Protein AF-A0A3B1E1P2-F1 (afdb_monomer_lite)

Organism: NCBI:txid652676

pLDDT: mean 78.54, std 18.33, range [40.09, 97.94]

Secondary structure (DSSP, 8-state):
-HHHHHHHHHHHTT-----SHHHHHHHHHHTHHHHHHHHHTT--HHHHHHHHHHHH-----HHHHHHHHHHH-HHHHHHHHHHHHHHHTHHHHHHHHHH---HHHHHHHHHHTTTTBPSSSS--B--HHHHHHHHHHSHHHHHHHHHHHHHHHHHHHHHHHHHHHHHHHHHTTSSSSSSTTSS--

Sequence (185 aa):
MKKLSGIANQIRNHTYSYTGKGAFEAIANSFHTEIIDWLENLIPLQKQISFLEEKTGTLFQKRNYTRILTKLFPAEYKEFVSINILVRDANVIAKYYKNEFNTTILHAKLIEDNYLKYPGKYQKYVEFEYFQKFTMMYRDEMLMGLEVQDDTQKRHKKTISSNNVENKKAESSNDADWLDLLAGK

Foldseek 3Di:
DVVVVVVVVCVVVVVPQVPDLVVVLVLCVVCVVVVLVCLVVLPDLVVVQVVSCVVPVYHDDSVSNLVSCCVPVVPSSLLSQQVVLCVVCLLVLLVLCVVDVPLVVSQVVCLVVVSQAGPDDDSDGRDSVSSVVCCVPCVVVSNVVNVVVVVVVVVVVVVVVVVVVVVVVVVVVPVPPPPVVPPDD

Radius of gyration: 29.02 Å; chains: 1; bounding box: 98×27×66 Å

Structure (mmCIF, N/CA/C/O backbone):
data_AF-A0A3B1E1P2-F1
#
_entry.id   AF-A0A3B1E1P2-F1
#
loop_
_atom_site.group_PDB
_atom_site.id
_atom_site.type_symbol
_atom_site.label_atom_id
_atom_site.label_alt_id
_atom_site.label_comp_id
_atom_site.label_asym_id
_atom_site.label_entity_id
_atom_site.label_seq_id
_atom_site.pdbx_PDB_ins_code
_atom_site.Cartn_x
_atom_site.Cartn_y
_atom_site.Cartn_z
_atom_site.occupancy
_atom_site.B_iso_or_equiv
_atom_site.auth_seq_id
_atom_site.auth_comp_id
_atom_site.auth_asym_id
_atom_site.auth_atom_id
_atom_site.pdbx_PDB_model_num
ATOM 1 N N . MET A 1 1 ? -7.242 -11.903 44.109 1.00 48.06 1 MET A N 1
ATOM 2 C CA . MET A 1 1 ? -8.230 -11.360 43.144 1.00 48.06 1 MET A CA 1
ATOM 3 C C . MET A 1 1 ? -7.699 -10.104 42.428 1.00 48.06 1 MET A C 1
ATOM 5 O O . MET A 1 1 ? -8.256 -9.027 42.575 1.00 48.06 1 MET A O 1
ATOM 9 N N . LYS A 1 2 ? -6.631 -10.219 41.621 1.00 51.06 2 LYS A N 1
ATOM 10 C CA . LYS A 1 2 ? -5.997 -9.062 40.943 1.00 51.06 2 LYS A CA 1
ATOM 11 C C . LYS A 1 2 ? -6.833 -8.448 39.800 1.00 51.06 2 LYS A C 1
ATOM 13 O O . LYS A 1 2 ? -6.599 -7.310 39.416 1.00 51.06 2 LYS A O 1
ATOM 18 N N . LYS A 1 3 ? -7.806 -9.188 39.250 1.00 49.50 3 LYS A N 1
ATOM 19 C CA . LYS A 1 3 ? -8.666 -8.708 38.149 1.00 49.50 3 LYS A CA 1
ATOM 20 C C . LYS A 1 3 ? -9.705 -7.673 38.605 1.00 49.50 3 LYS A C 1
ATOM 22 O O . LYS A 1 3 ? -9.930 -6.700 37.899 1.00 49.50 3 LYS A O 1
ATOM 27 N N . LEU A 1 4 ? -10.286 -7.841 39.797 1.00 54.56 4 LEU A N 1
ATOM 28 C CA . LEU A 1 4 ? -11.316 -6.932 40.324 1.00 54.56 4 LEU A CA 1
ATOM 29 C C . LEU A 1 4 ? -10.739 -5.575 40.758 1.00 54.56 4 LEU A C 1
ATOM 31 O O . LEU A 1 4 ? -11.385 -4.548 40.573 1.00 54.56 4 LEU A O 1
ATOM 35 N N . SER A 1 5 ? -9.498 -5.549 41.258 1.00 59.34 5 SER A N 1
ATOM 36 C CA . SER A 1 5 ? -8.809 -4.299 41.607 1.00 59.34 5 SER A CA 1
ATOM 37 C C . SER A 1 5 ? -8.505 -3.424 40.386 1.00 59.34 5 SER A C 1
ATOM 39 O O . SER A 1 5 ? -8.529 -2.202 40.497 1.00 59.34 5 SER A O 1
ATOM 41 N N . GLY A 1 6 ? -8.261 -4.031 39.217 1.00 59.47 6 GLY A N 1
ATOM 42 C CA . GLY A 1 6 ? -8.065 -3.297 37.962 1.00 59.47 6 GLY A CA 1
ATOM 43 C C . GLY A 1 6 ? -9.334 -2.572 37.509 1.00 59.47 6 GLY A C 1
ATOM 44 O O . GLY A 1 6 ? -9.282 -1.385 37.203 1.00 59.47 6 GLY A O 1
ATOM 45 N N . ILE A 1 7 ? -10.480 -3.259 37.567 1.00 62.88 7 ILE A N 1
ATOM 46 C CA . ILE A 1 7 ? -11.794 -2.700 37.205 1.00 62.88 7 ILE A CA 1
ATOM 47 C C . ILE A 1 7 ? -12.182 -1.560 38.159 1.00 62.88 7 ILE A C 1
ATOM 49 O O . ILE A 1 7 ? -12.597 -0.491 37.720 1.00 62.88 7 ILE A O 1
ATOM 53 N N . ALA A 1 8 ? -11.985 -1.748 39.468 1.00 60.41 8 ALA A N 1
ATOM 54 C CA . ALA A 1 8 ? -12.280 -0.720 40.465 1.00 60.41 8 ALA A CA 1
ATOM 55 C C . ALA A 1 8 ? -11.449 0.564 40.268 1.00 60.41 8 ALA A C 1
ATOM 57 O O . ALA A 1 8 ? -11.965 1.662 40.480 1.00 60.41 8 ALA A O 1
ATOM 58 N N . ASN A 1 9 ? -10.188 0.439 39.837 1.00 59.59 9 ASN A N 1
ATOM 59 C CA . ASN A 1 9 ? -9.339 1.587 39.508 1.00 59.59 9 ASN A CA 1
ATOM 60 C C . ASN A 1 9 ? -9.803 2.326 38.245 1.00 59.59 9 ASN A C 1
ATOM 62 O O . ASN A 1 9 ? -9.770 3.553 38.229 1.00 59.59 9 ASN A O 1
ATOM 66 N N . GLN A 1 10 ? -10.258 1.611 37.212 1.00 60.03 10 GLN A N 1
ATOM 67 C CA . GLN A 1 10 ? -10.779 2.226 35.982 1.00 60.03 10 GLN A CA 1
ATOM 68 C C . GLN A 1 10 ? -12.057 3.035 36.239 1.00 60.03 10 GLN A C 1
ATOM 70 O O . GLN A 1 10 ? -12.197 4.142 35.728 1.00 60.03 10 GLN A O 1
ATOM 75 N N . ILE A 1 11 ? -12.952 2.520 37.091 1.00 61.75 11 ILE A N 1
ATOM 76 C CA . ILE A 1 11 ? -14.171 3.229 37.508 1.00 61.75 11 ILE A CA 1
ATOM 77 C C . ILE A 1 11 ? -13.812 4.487 38.310 1.00 61.75 11 ILE A C 1
ATOM 79 O O . ILE A 1 11 ? -14.288 5.574 37.980 1.00 61.75 11 ILE A O 1
ATOM 83 N N . ARG A 1 12 ? -12.942 4.360 39.327 1.00 58.25 12 ARG A N 1
ATOM 84 C CA . ARG A 1 12 ? -12.540 5.478 40.204 1.00 58.25 12 ARG A CA 1
ATOM 85 C C . ARG A 1 12 ? -11.819 6.605 39.478 1.00 58.25 12 ARG A C 1
ATOM 87 O O . ARG A 1 12 ? -12.037 7.760 39.812 1.00 58.25 12 ARG A O 1
ATOM 94 N N . ASN A 1 13 ? -10.975 6.268 38.511 1.00 63.12 13 ASN A N 1
ATOM 95 C CA . ASN A 1 13 ? -10.152 7.251 37.810 1.00 63.12 13 ASN A CA 1
ATOM 96 C C . ASN A 1 13 ? -10.768 7.699 36.477 1.00 63.12 13 ASN A C 1
ATOM 98 O O . ASN A 1 13 ? -10.120 8.435 35.740 1.00 63.12 13 ASN A O 1
ATOM 102 N N . HIS A 1 14 ? -11.967 7.208 36.131 1.00 47.53 14 HIS A N 1
ATOM 103 C CA . HIS A 1 14 ? -12.609 7.398 34.821 1.00 47.53 14 HIS A CA 1
ATOM 104 C C . HIS A 1 14 ? -11.691 7.080 33.627 1.00 47.53 14 HIS A C 1
ATOM 106 O O . HIS A 1 14 ? -11.898 7.543 32.506 1.00 47.53 14 HIS A O 1
ATOM 112 N N . THR A 1 15 ? -10.681 6.237 33.846 1.00 42.53 15 THR A N 1
ATOM 113 C CA . THR A 1 15 ? -9.790 5.737 32.807 1.00 42.53 15 THR A CA 1
ATOM 114 C C . THR A 1 15 ? -10.458 4.540 32.149 1.00 42.53 15 THR A C 1
ATOM 116 O O . THR A 1 15 ? -10.123 3.379 32.403 1.00 42.53 15 THR A O 1
ATOM 119 N N . TYR A 1 16 ? -11.444 4.815 31.295 1.00 48.56 16 TYR A N 1
ATOM 120 C CA . TYR A 1 16 ? -11.997 3.803 30.404 1.00 48.56 16 TYR A CA 1
ATOM 121 C C . TYR A 1 16 ? -10.930 3.408 29.381 1.00 48.56 16 TYR A C 1
ATOM 123 O O . TYR A 1 16 ? -10.838 3.953 28.288 1.00 48.56 16 TYR A O 1
ATOM 131 N N . SER A 1 17 ? -10.106 2.429 29.739 1.00 46.72 17 SER A N 1
ATOM 132 C CA . SER A 1 17 ? -9.313 1.689 28.766 1.00 46.72 17 SER A CA 1
ATOM 133 C C . SER A 1 17 ? -10.276 0.751 28.033 1.00 46.72 17 SER A C 1
ATOM 135 O O . SER A 1 17 ? -10.549 -0.375 28.460 1.00 46.72 17 SER A O 1
ATOM 137 N N . TYR A 1 18 ? -10.869 1.269 26.955 1.00 48.66 18 TYR A N 1
ATOM 138 C CA . TYR A 1 18 ? -11.745 0.537 26.044 1.00 48.66 18 TYR A CA 1
ATOM 139 C C . TYR A 1 18 ? -10.928 -0.518 25.286 1.00 48.66 18 TYR A C 1
ATOM 141 O O . TYR A 1 18 ? -10.503 -0.344 24.148 1.00 48.66 18 TYR A O 1
ATOM 149 N N . THR A 1 19 ? -10.655 -1.635 25.948 1.00 48.81 19 THR A N 1
ATOM 150 C CA . THR A 1 19 ? -9.795 -2.697 25.424 1.00 48.81 19 THR A CA 1
ATOM 151 C C . THR A 1 19 ? -10.641 -3.786 24.777 1.00 48.81 19 THR A C 1
ATOM 153 O O . THR A 1 19 ? -11.048 -4.757 25.407 1.00 48.81 19 THR A O 1
ATOM 156 N N . GLY A 1 20 ? -10.920 -3.629 23.480 1.00 56.56 20 GLY A N 1
ATOM 157 C CA . GLY A 1 20 ? -11.626 -4.637 22.690 1.00 56.56 20 GLY A CA 1
ATOM 158 C C . GLY A 1 20 ? -11.681 -4.321 21.194 1.00 56.56 20 GLY A C 1
ATOM 159 O O . GLY A 1 20 ? -11.573 -3.171 20.782 1.00 56.56 20 GLY A O 1
ATOM 160 N N . LYS A 1 21 ? -11.883 -5.356 20.364 1.00 60.03 21 LYS A N 1
ATOM 161 C CA . LYS A 1 21 ? -11.975 -5.234 18.894 1.00 60.03 21 LYS A CA 1
ATOM 162 C C . LYS A 1 21 ? -13.060 -4.238 18.453 1.00 60.03 21 LYS A C 1
ATOM 164 O O . LYS A 1 21 ? -12.821 -3.463 17.538 1.00 60.03 21 LYS A O 1
ATOM 169 N N . GLY A 1 22 ? -14.208 -4.230 19.137 1.00 65.31 22 GLY A N 1
ATOM 170 C CA . GLY A 1 22 ? -15.311 -3.309 18.840 1.00 65.31 22 GLY A CA 1
ATOM 171 C C . GLY A 1 22 ? -15.000 -1.842 19.149 1.00 65.31 22 GLY A C 1
ATOM 172 O O . GLY A 1 22 ? -15.465 -0.965 18.433 1.00 65.31 22 GLY A O 1
ATOM 173 N N . ALA A 1 23 ? -14.164 -1.564 20.153 1.00 71.69 23 ALA A N 1
ATOM 174 C CA . ALA A 1 23 ? -13.795 -0.193 20.503 1.00 71.69 23 ALA A CA 1
ATOM 175 C C . ALA A 1 23 ? -12.901 0.453 19.442 1.00 71.69 23 ALA A C 1
ATOM 177 O O . ALA A 1 23 ? -13.113 1.598 19.058 1.00 71.69 23 ALA A O 1
ATOM 178 N N . PHE A 1 24 ? -11.933 -0.297 18.917 1.00 81.56 24 PHE A N 1
ATOM 179 C CA . PHE A 1 24 ? -11.076 0.222 17.860 1.00 81.56 24 PHE A CA 1
ATOM 180 C C . PHE A 1 24 ? -11.824 0.431 16.538 1.00 81.56 24 PHE A C 1
ATOM 182 O O . PHE A 1 24 ? -11.515 1.3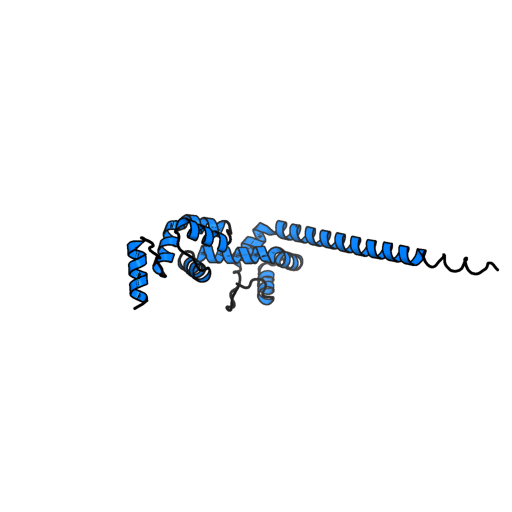67 15.809 1.00 81.56 24 PHE A O 1
ATOM 189 N N . GLU A 1 25 ? -12.807 -0.421 16.231 1.00 85.00 25 GLU A N 1
ATOM 190 C CA . GLU A 1 25 ? -13.696 -0.211 15.082 1.00 85.00 25 GLU A CA 1
ATOM 191 C C . GLU A 1 25 ? -14.561 1.045 15.270 1.00 85.00 25 GLU A C 1
ATOM 193 O O . GLU A 1 25 ? -14.692 1.830 14.338 1.00 85.00 25 GLU A O 1
ATOM 198 N N . ALA A 1 26 ? -15.087 1.284 16.477 1.00 84.94 26 ALA A N 1
ATOM 199 C CA . ALA A 1 26 ? -15.843 2.498 16.784 1.00 84.94 26 ALA A CA 1
ATOM 200 C C . ALA A 1 26 ? -14.992 3.771 16.632 1.00 84.94 26 ALA A C 1
ATOM 202 O O . ALA A 1 26 ? -15.451 4.732 16.023 1.00 84.94 26 ALA A O 1
ATOM 203 N N . ILE A 1 27 ? -13.744 3.753 17.115 1.00 86.38 27 ILE A N 1
ATOM 204 C CA . ILE A 1 27 ? -12.802 4.866 16.924 1.00 86.38 27 ILE A CA 1
ATOM 205 C C . ILE A 1 27 ? -12.502 5.066 15.434 1.00 86.38 27 ILE A C 1
ATOM 207 O O . ILE A 1 27 ? -12.577 6.179 14.934 1.00 86.38 27 ILE A O 1
ATOM 211 N N . ALA A 1 28 ? -12.187 4.005 14.690 1.00 87.12 28 ALA A N 1
ATOM 212 C CA . ALA A 1 28 ? -11.908 4.150 13.263 1.00 87.12 28 ALA A CA 1
ATOM 213 C C . ALA A 1 28 ? -13.113 4.723 12.493 1.00 87.12 28 ALA A C 1
ATOM 215 O O . ALA A 1 28 ? -12.934 5.562 11.619 1.00 87.12 28 ALA A O 1
ATOM 216 N N . ASN A 1 29 ? -14.336 4.343 12.869 1.00 89.38 29 ASN A N 1
ATOM 217 C CA . ASN A 1 29 ? -15.552 4.924 12.301 1.00 89.38 29 ASN A CA 1
ATOM 218 C C . ASN A 1 29 ? -15.753 6.399 12.685 1.00 89.38 29 ASN A C 1
ATOM 220 O O . ASN A 1 29 ? -16.265 7.161 11.871 1.00 89.38 29 ASN A O 1
ATOM 224 N N . SER A 1 30 ? -15.354 6.831 13.887 1.00 91.19 30 SER A N 1
ATOM 225 C CA . SER A 1 30 ? -15.463 8.247 14.272 1.00 91.19 30 SER A CA 1
ATOM 226 C C . SER A 1 30 ? -14.462 9.153 13.550 1.00 91.19 30 SER A C 1
ATOM 228 O O . SER A 1 30 ? -14.689 10.353 13.496 1.00 91.19 30 SER A O 1
ATOM 230 N N . PHE A 1 31 ? -13.383 8.584 13.005 1.00 93.19 31 PHE A N 1
ATOM 231 C CA . PHE A 1 31 ? -12.364 9.276 12.202 1.00 93.19 31 PHE A CA 1
ATOM 232 C C . PHE A 1 31 ? -12.390 8.819 10.736 1.00 93.19 31 PHE A C 1
ATOM 234 O O . PHE A 1 31 ? -11.357 8.766 10.075 1.00 93.19 31 PHE A O 1
ATOM 241 N N . HIS A 1 32 ? -13.552 8.390 10.238 1.00 93.06 32 HIS A N 1
ATOM 242 C CA . HIS A 1 32 ? -13.657 7.730 8.938 1.00 93.06 32 HIS A CA 1
ATOM 243 C C . HIS A 1 32 ? -13.114 8.597 7.795 1.00 93.06 32 HIS A C 1
ATOM 245 O O . HIS A 1 32 ? -12.320 8.125 6.984 1.00 93.06 32 HIS A O 1
ATOM 251 N N . THR A 1 33 ? -13.513 9.869 7.751 1.00 95.62 33 THR A N 1
ATOM 252 C CA . THR A 1 33 ? -13.076 10.817 6.720 1.00 95.62 33 THR A CA 1
ATOM 253 C C . THR A 1 33 ? -11.580 11.093 6.818 1.00 95.62 33 THR A C 1
ATOM 255 O O . THR A 1 33 ? -10.888 11.050 5.806 1.00 95.62 33 THR A O 1
ATOM 258 N N . GLU A 1 34 ? -11.059 11.314 8.025 1.00 97.00 34 GLU A N 1
ATOM 259 C CA . GLU A 1 34 ? -9.630 11.538 8.240 1.00 97.00 34 GLU A CA 1
ATOM 260 C C . GLU A 1 34 ? -8.795 10.316 7.857 1.00 97.00 34 GLU A C 1
ATOM 262 O O . GLU A 1 34 ? -7.728 10.461 7.277 1.00 97.00 34 GLU A O 1
ATOM 267 N N . ILE A 1 35 ? -9.270 9.104 8.149 1.00 96.06 35 ILE A N 1
ATOM 268 C CA . ILE A 1 35 ? -8.560 7.876 7.782 1.00 96.06 35 ILE A CA 1
ATOM 269 C C . ILE A 1 35 ? -8.507 7.708 6.264 1.00 96.06 35 ILE A C 1
ATOM 271 O O . ILE A 1 35 ? -7.454 7.325 5.757 1.00 96.06 35 ILE A O 1
ATOM 275 N N . ILE A 1 36 ? -9.594 7.997 5.543 1.00 96.25 36 ILE A N 1
ATOM 276 C CA . ILE A 1 36 ? -9.584 7.987 4.072 1.00 96.25 36 ILE A CA 1
ATOM 277 C C . ILE A 1 36 ? -8.557 8.990 3.553 1.00 96.25 36 ILE A C 1
ATOM 279 O O . ILE A 1 36 ? -7.658 8.593 2.816 1.00 96.25 36 ILE A O 1
ATOM 283 N N . ASP A 1 37 ? -8.613 10.237 4.024 1.00 97.25 37 ASP A N 1
ATOM 284 C CA . ASP A 1 37 ? -7.657 11.281 3.641 1.00 97.25 37 ASP A CA 1
ATOM 285 C C . ASP A 1 37 ? -6.207 10.848 3.916 1.00 97.25 37 ASP A C 1
ATOM 287 O O . ASP A 1 37 ? -5.316 11.005 3.083 1.00 97.25 37 ASP A O 1
ATOM 291 N N . TRP A 1 38 ? -5.947 10.210 5.056 1.00 97.94 38 TRP A N 1
ATOM 292 C CA . TRP A 1 38 ? -4.616 9.707 5.373 1.00 97.94 38 TRP A CA 1
ATOM 293 C C . TRP A 1 38 ? -4.153 8.575 4.457 1.00 97.94 38 TRP A C 1
ATOM 295 O O . TRP A 1 38 ? -2.952 8.470 4.196 1.00 97.94 38 TRP A O 1
ATOM 305 N N . LEU A 1 39 ? -5.056 7.700 4.012 1.00 96.06 39 LEU A N 1
ATOM 306 C CA . LEU A 1 39 ? -4.728 6.635 3.066 1.00 96.06 39 LEU A CA 1
ATOM 307 C C . LEU A 1 39 ? -4.470 7.210 1.669 1.00 96.06 39 LEU A C 1
ATOM 309 O O . LEU A 1 39 ? -3.472 6.846 1.051 1.00 96.06 39 LEU A O 1
ATOM 313 N N . GLU A 1 40 ? -5.294 8.147 1.208 1.00 92.38 40 GLU A N 1
ATOM 314 C CA . GLU A 1 40 ? -5.126 8.822 -0.085 1.00 92.38 40 GLU A CA 1
ATOM 315 C C . GLU A 1 40 ? -3.822 9.632 -0.135 1.00 92.38 40 GLU A C 1
ATOM 317 O O . GLU A 1 40 ? -3.063 9.543 -1.099 1.00 92.38 40 GLU A O 1
ATOM 322 N N . ASN A 1 41 ? -3.484 10.331 0.952 1.00 93.81 41 ASN A N 1
ATOM 323 C CA . ASN A 1 41 ? -2.260 11.130 1.068 1.00 93.81 41 ASN A CA 1
ATOM 324 C C . ASN A 1 41 ? -1.026 10.327 1.517 1.00 93.81 41 ASN A C 1
ATOM 326 O O . ASN A 1 41 ? 0.004 10.903 1.879 1.00 93.81 41 ASN A O 1
ATOM 330 N N . LEU A 1 42 ? -1.114 8.993 1.525 1.00 92.88 42 LEU A N 1
ATOM 331 C CA . LEU A 1 42 ? -0.029 8.077 1.890 1.00 92.88 42 LEU A CA 1
ATOM 332 C C . LEU A 1 42 ? 0.612 8.374 3.259 1.00 92.88 42 LEU A C 1
ATOM 334 O O . LEU A 1 42 ? 1.803 8.126 3.482 1.00 92.88 42 LEU A O 1
ATOM 338 N N . ILE A 1 43 ? -0.168 8.875 4.217 1.00 95.19 43 ILE A N 1
ATOM 339 C CA . ILE A 1 43 ? 0.321 9.170 5.561 1.00 95.19 43 ILE A CA 1
ATOM 340 C C . ILE A 1 43 ? 0.785 7.859 6.215 1.00 95.19 43 ILE A C 1
ATOM 342 O O . ILE A 1 43 ? 0.028 6.888 6.262 1.00 95.19 43 ILE A O 1
ATOM 346 N N . PRO A 1 44 ? 2.010 7.789 6.769 1.00 93.69 44 PRO A N 1
ATOM 347 C CA . PRO A 1 44 ? 2.512 6.565 7.376 1.00 93.69 44 PRO A CA 1
ATOM 348 C C . PRO A 1 44 ? 1.600 6.043 8.489 1.00 93.69 44 PRO A C 1
ATOM 350 O O . PRO A 1 44 ? 1.258 6.786 9.409 1.00 93.69 44 PRO A O 1
ATOM 353 N N . LEU A 1 45 ? 1.314 4.735 8.485 1.00 93.69 45 LEU A N 1
ATOM 354 C CA . LEU A 1 45 ? 0.448 4.094 9.490 1.00 93.69 45 LEU A CA 1
ATOM 355 C C . LEU A 1 45 ? 0.854 4.411 10.936 1.00 93.69 45 LEU A C 1
ATOM 357 O O . LEU A 1 45 ? -0.002 4.519 11.803 1.00 93.69 45 LEU A O 1
ATOM 361 N N . GLN A 1 46 ? 2.154 4.562 11.210 1.00 93.19 46 GLN A N 1
ATOM 362 C CA . GLN A 1 46 ? 2.622 4.909 12.553 1.00 93.19 46 GLN A CA 1
ATOM 363 C C . GLN A 1 46 ? 2.213 6.329 12.969 1.00 93.19 46 GLN A C 1
ATOM 365 O O . GLN A 1 46 ? 1.895 6.534 14.132 1.00 93.19 46 GLN A O 1
ATOM 370 N N . LYS A 1 47 ? 2.180 7.288 12.034 1.00 95.44 47 LYS A N 1
ATOM 371 C CA . LYS A 1 47 ? 1.706 8.652 12.303 1.00 95.44 47 LYS A CA 1
ATOM 372 C C . LYS A 1 47 ? 0.194 8.680 12.521 1.00 95.44 47 LYS A C 1
ATOM 374 O O . LYS A 1 47 ? -0.255 9.327 13.457 1.00 95.44 47 LYS A O 1
ATOM 379 N N . GLN A 1 48 ? -0.560 7.929 11.714 1.00 94.94 48 GLN A N 1
ATOM 380 C CA . GLN A 1 48 ? -2.007 7.761 11.897 1.00 94.94 48 GLN A CA 1
ATOM 381 C C . GLN A 1 48 ? -2.318 7.188 13.291 1.00 94.94 48 GLN A C 1
ATOM 383 O O . GLN A 1 48 ? -3.142 7.723 14.024 1.00 94.94 48 GLN A O 1
ATOM 388 N N . ILE A 1 49 ? -1.586 6.139 13.693 1.00 92.62 49 ILE A N 1
ATOM 389 C CA . ILE A 1 49 ? -1.668 5.543 15.034 1.00 92.62 49 ILE A CA 1
ATOM 390 C C . ILE A 1 49 ? -1.377 6.584 16.110 1.00 92.62 49 ILE A C 1
ATOM 392 O O . ILE A 1 49 ? -2.215 6.777 16.980 1.00 92.62 49 ILE A O 1
ATOM 396 N N . SER A 1 50 ? -0.239 7.279 16.041 1.00 93.75 50 SER A N 1
ATOM 397 C CA . SER A 1 50 ? 0.127 8.269 17.058 1.00 93.75 50 SER A CA 1
ATOM 398 C C . SER A 1 50 ? -0.906 9.389 17.183 1.00 93.75 50 SER A C 1
ATOM 400 O O . SER A 1 50 ? -1.221 9.794 18.296 1.00 93.75 50 SER A O 1
ATOM 402 N N . PHE A 1 51 ? -1.494 9.833 16.069 1.00 94.00 51 PHE A N 1
ATOM 403 C CA . PHE A 1 51 ? -2.578 10.812 16.094 1.00 94.00 51 PHE A CA 1
ATOM 404 C C . PHE A 1 51 ? -3.827 10.275 16.808 1.00 94.00 51 PHE A C 1
ATOM 406 O O . PHE A 1 51 ? -4.400 10.951 17.660 1.00 94.00 51 PHE A O 1
ATOM 413 N N . LEU A 1 52 ? -4.252 9.047 16.495 1.00 91.06 52 LEU A N 1
ATOM 414 C CA . LEU A 1 52 ? -5.400 8.425 17.158 1.00 91.06 52 LEU A CA 1
ATOM 415 C C . LEU A 1 52 ? -5.137 8.206 18.653 1.00 91.06 52 LEU A C 1
ATOM 417 O O . LEU A 1 52 ? -6.032 8.433 19.468 1.00 91.06 52 LEU A O 1
ATOM 421 N N . GLU A 1 53 ? -3.921 7.803 19.023 1.00 90.50 53 GLU A N 1
ATOM 422 C CA . GLU A 1 53 ? -3.498 7.651 20.419 1.00 90.50 53 GLU A CA 1
ATOM 423 C C . GLU A 1 53 ? -3.563 8.987 21.169 1.00 90.50 53 GLU A C 1
ATOM 425 O O . GLU A 1 53 ? -4.117 9.041 22.266 1.00 90.50 53 GLU A O 1
ATOM 430 N N . GLU A 1 54 ? -3.079 10.073 20.560 1.00 90.81 54 GLU A N 1
ATOM 431 C CA . GLU A 1 54 ? -3.136 11.425 21.127 1.00 90.81 54 GLU A CA 1
ATOM 432 C C . GLU A 1 54 ? -4.582 11.904 21.318 1.00 90.81 54 GLU A C 1
ATOM 434 O O . GLU A 1 54 ? -4.933 12.429 22.374 1.00 90.81 54 GLU A O 1
ATOM 439 N N . LYS A 1 55 ? -5.449 11.693 20.323 1.00 87.94 55 LYS A N 1
ATOM 440 C CA . LYS A 1 55 ? -6.840 12.169 20.363 1.00 87.94 55 LYS A CA 1
ATOM 441 C C . LYS A 1 55 ? -7.742 11.370 21.292 1.00 87.94 55 LYS A C 1
ATOM 443 O O . LYS A 1 55 ? -8.679 11.930 21.853 1.00 87.94 55 LYS A O 1
ATOM 448 N N . THR A 1 56 ? -7.502 10.069 21.429 1.00 84.56 56 THR A N 1
ATOM 449 C CA . THR A 1 56 ? -8.411 9.163 22.152 1.00 84.56 56 THR A CA 1
ATOM 450 C C . THR A 1 56 ? -7.861 8.682 23.490 1.00 84.56 56 THR A C 1
ATOM 452 O O . THR A 1 56 ? -8.586 8.037 24.247 1.00 84.56 56 THR A O 1
ATOM 455 N N . GLY A 1 57 ? -6.577 8.920 23.776 1.00 81.94 57 GLY A N 1
ATOM 456 C CA . GLY A 1 57 ? -5.883 8.364 24.940 1.00 81.94 57 GLY A CA 1
ATOM 457 C C . GLY A 1 57 ? -5.773 6.833 24.925 1.00 81.94 57 GLY A C 1
ATOM 458 O O . GLY A 1 57 ? -5.417 6.226 25.936 1.00 81.94 57 GLY A O 1
ATOM 459 N N . THR A 1 58 ? -6.106 6.186 23.804 1.00 81.44 58 THR A N 1
ATOM 460 C CA . THR A 1 58 ? -6.137 4.727 23.667 1.00 81.44 58 THR A CA 1
ATOM 461 C C . THR A 1 58 ? -4.925 4.256 22.886 1.00 81.44 58 THR A C 1
ATOM 463 O O . THR A 1 58 ? -4.716 4.715 21.776 1.00 81.44 58 THR A O 1
ATOM 466 N N . LEU A 1 59 ? -4.173 3.289 23.419 1.00 83.25 59 LEU A N 1
ATOM 467 C CA . LEU A 1 59 ? -3.010 2.707 22.741 1.00 83.25 59 LEU A CA 1
ATOM 468 C C . LEU A 1 59 ? -3.420 1.782 21.582 1.00 83.25 59 LEU A C 1
ATOM 470 O O . LEU A 1 59 ? -4.161 0.809 21.772 1.00 83.25 59 LEU A O 1
ATOM 474 N N . PHE A 1 60 ? -2.869 2.027 20.394 1.00 82.25 60 PHE A N 1
ATOM 475 C CA . PHE A 1 60 ? -3.163 1.306 19.160 1.00 82.25 60 PHE A CA 1
ATOM 476 C C . PHE A 1 60 ? -1.970 0.462 18.710 1.00 82.25 60 PHE A C 1
ATOM 478 O O . PHE A 1 60 ? -0.966 0.933 18.185 1.00 82.25 60 PHE A O 1
ATOM 485 N N . GLN A 1 61 ? -2.112 -0.861 18.801 1.00 85.50 61 GLN A N 1
ATOM 486 C CA . GLN A 1 61 ? -1.139 -1.755 18.173 1.00 85.50 61 GLN A CA 1
ATOM 487 C C . GLN A 1 61 ? -1.285 -1.732 16.648 1.00 85.50 61 GLN A C 1
ATOM 489 O O . GLN A 1 61 ? -2.366 -2.009 16.119 1.00 85.50 61 GLN A O 1
ATOM 494 N N . LYS A 1 62 ? -0.169 -1.558 15.928 1.00 88.56 62 LYS A N 1
ATOM 495 C CA . LYS A 1 62 ? -0.131 -1.529 14.453 1.00 88.56 62 LYS A CA 1
ATOM 496 C C . LYS A 1 62 ? -0.849 -2.700 13.784 1.00 88.56 62 LYS A C 1
ATOM 498 O O . LYS A 1 62 ? -1.562 -2.511 12.801 1.00 88.56 62 LYS A O 1
ATOM 503 N N . ARG A 1 63 ? -0.711 -3.914 14.331 1.00 87.25 63 ARG A N 1
ATOM 504 C CA . ARG A 1 63 ? -1.396 -5.115 13.818 1.00 87.25 63 ARG A CA 1
ATOM 505 C C . ARG A 1 63 ? -2.920 -5.001 13.905 1.00 87.25 63 ARG A C 1
ATOM 507 O O . ARG A 1 63 ? -3.610 -5.471 13.005 1.00 87.25 63 ARG A O 1
ATOM 514 N N . ASN A 1 64 ? -3.442 -4.429 14.988 1.00 85.44 64 ASN A N 1
ATOM 515 C CA . ASN A 1 64 ? -4.882 -4.273 15.181 1.00 85.44 64 ASN A CA 1
ATOM 516 C C . ASN A 1 64 ? -5.416 -3.160 14.287 1.00 85.44 64 ASN A C 1
ATOM 518 O O . ASN A 1 64 ? -6.408 -3.381 13.603 1.00 85.44 64 ASN A O 1
ATOM 522 N N . TYR A 1 65 ? -4.697 -2.039 14.205 1.00 90.19 65 TYR A N 1
ATOM 523 C CA . TYR A 1 65 ? -5.040 -0.947 13.301 1.00 90.19 65 TYR A CA 1
ATOM 524 C C . TYR A 1 65 ? -5.097 -1.413 11.843 1.00 90.19 65 TYR A C 1
ATOM 526 O O . TYR A 1 65 ? -6.123 -1.282 11.190 1.00 90.19 65 TYR A O 1
ATOM 534 N N . THR A 1 66 ? -4.063 -2.122 11.382 1.00 91.00 66 THR A N 1
ATOM 535 C CA . THR A 1 66 ? -4.032 -2.714 10.033 1.00 91.00 66 THR A CA 1
ATOM 536 C C . THR A 1 66 ? -5.235 -3.625 9.771 1.00 91.00 66 THR A C 1
ATOM 538 O O . THR A 1 66 ? -5.836 -3.563 8.706 1.00 91.00 66 THR A O 1
ATOM 541 N N . ARG A 1 67 ? -5.624 -4.459 10.745 1.00 89.38 67 ARG A N 1
ATOM 542 C CA . ARG A 1 67 ? -6.801 -5.335 10.615 1.00 89.38 67 ARG A CA 1
ATOM 543 C C . ARG A 1 67 ? -8.105 -4.559 10.473 1.00 89.38 67 ARG A C 1
ATOM 545 O O . ARG A 1 67 ? -8.990 -5.007 9.752 1.00 89.38 67 ARG A O 1
ATOM 552 N N . ILE A 1 68 ? -8.228 -3.441 11.176 1.00 90.31 68 ILE A N 1
ATOM 553 C CA . ILE A 1 68 ? -9.403 -2.574 11.100 1.00 90.31 68 ILE A CA 1
ATOM 554 C C . ILE A 1 68 ? -9.445 -1.888 9.744 1.00 90.31 68 ILE A C 1
ATOM 556 O O . ILE A 1 68 ? -10.483 -1.940 9.098 1.00 90.31 68 ILE A O 1
ATOM 560 N N . LEU A 1 69 ? -8.312 -1.369 9.265 1.00 93.94 69 LEU A N 1
ATOM 561 C CA . LEU A 1 69 ? -8.220 -0.780 7.930 1.00 93.94 69 LEU A CA 1
ATOM 562 C C . LEU A 1 69 ? -8.616 -1.782 6.844 1.00 93.94 69 LEU A C 1
ATOM 564 O O . LEU A 1 69 ? -9.501 -1.500 6.052 1.00 93.94 69 LEU A O 1
ATOM 568 N N . THR A 1 70 ? -8.085 -3.010 6.884 1.00 92.25 70 THR A N 1
ATOM 569 C CA . THR A 1 70 ? -8.479 -4.062 5.927 1.00 92.25 70 THR A CA 1
ATOM 570 C C . THR A 1 70 ? -9.951 -4.469 6.010 1.00 92.25 70 THR A C 1
ATOM 572 O O . THR A 1 70 ? -10.446 -5.117 5.094 1.00 92.25 70 THR A O 1
ATOM 575 N N . LYS A 1 71 ? -10.630 -4.173 7.126 1.00 93.06 71 LYS A N 1
ATOM 576 C CA . LYS A 1 71 ? -12.040 -4.513 7.339 1.00 93.06 71 LYS A CA 1
ATOM 577 C C . LYS A 1 71 ? -12.963 -3.383 6.884 1.00 93.06 71 LYS A C 1
ATOM 579 O O . LYS A 1 71 ? -13.963 -3.667 6.241 1.00 93.06 71 LYS A O 1
ATOM 584 N N . LEU A 1 72 ? -12.661 -2.152 7.288 1.00 93.56 72 LEU A N 1
ATOM 585 C CA . LEU A 1 72 ? -13.528 -0.990 7.096 1.00 93.56 72 LEU A CA 1
ATOM 586 C C . LEU A 1 72 ? -13.242 -0.260 5.780 1.00 93.56 72 LEU A C 1
ATOM 588 O O . LEU A 1 72 ? -14.174 0.228 5.160 1.00 93.56 72 LEU A O 1
ATOM 592 N N . PHE A 1 73 ? -11.983 -0.259 5.339 1.00 95.50 73 PHE A N 1
ATOM 593 C CA . PHE A 1 73 ? -11.496 0.461 4.158 1.00 95.50 73 PHE A CA 1
ATOM 594 C C . PHE A 1 73 ? -10.733 -0.491 3.222 1.00 95.50 73 PHE A C 1
ATOM 596 O O . PHE A 1 73 ? -9.532 -0.323 2.986 1.00 95.50 73 PHE A O 1
ATOM 603 N N . PRO A 1 74 ? -11.349 -1.604 2.778 1.00 94.38 74 PRO A N 1
ATOM 604 C CA . PRO A 1 74 ? -10.621 -2.655 2.075 1.00 94.38 74 PRO A CA 1
ATOM 605 C C . PRO A 1 74 ? -10.025 -2.184 0.743 1.00 94.38 74 PRO A C 1
ATOM 607 O O . PRO A 1 74 ? -8.946 -2.653 0.381 1.00 94.38 74 PRO A O 1
ATOM 610 N N . ALA A 1 75 ? -10.704 -1.288 0.021 1.00 94.50 75 ALA A N 1
ATOM 611 C CA . ALA A 1 75 ? -10.254 -0.790 -1.276 1.00 94.50 75 ALA A CA 1
ATOM 612 C C . ALA A 1 75 ? -9.136 0.246 -1.105 1.00 94.50 75 ALA A C 1
ATOM 614 O O . ALA A 1 75 ? -8.040 0.070 -1.636 1.00 94.50 75 ALA A O 1
ATOM 615 N N . GLU A 1 76 ? -9.376 1.247 -0.266 1.00 96.06 76 GLU A N 1
ATOM 616 C CA . GLU A 1 76 ? -8.473 2.357 0.030 1.00 96.06 76 GLU A CA 1
ATOM 617 C C . GLU A 1 76 ? -7.179 1.838 0.660 1.00 96.06 76 GLU A C 1
ATOM 619 O O . GLU A 1 76 ? -6.079 2.212 0.265 1.00 96.06 76 GLU A O 1
ATOM 624 N N . TYR A 1 77 ? -7.278 0.895 1.604 1.00 95.50 77 TYR A N 1
ATOM 625 C CA . TYR A 1 77 ? -6.096 0.298 2.218 1.00 95.50 77 TYR A CA 1
ATOM 626 C C . TYR A 1 77 ? -5.282 -0.527 1.214 1.00 95.50 77 TYR A C 1
ATOM 628 O O . TYR A 1 77 ? -4.049 -0.532 1.256 1.00 95.50 77 TYR A O 1
ATOM 636 N N . LYS A 1 78 ? -5.949 -1.248 0.308 1.00 94.50 78 LYS A N 1
ATOM 637 C CA . LYS A 1 78 ? -5.275 -2.037 -0.729 1.00 94.50 78 LYS A CA 1
ATOM 638 C C . LYS A 1 78 ? -4.545 -1.135 -1.720 1.00 94.50 78 LYS A C 1
ATOM 640 O O . LYS A 1 78 ? -3.409 -1.457 -2.081 1.00 94.50 78 LYS A O 1
ATOM 645 N N . GLU A 1 79 ? -5.165 -0.032 -2.118 1.00 94.94 79 GLU A N 1
ATOM 646 C CA . GLU A 1 79 ? -4.557 0.997 -2.956 1.00 94.94 79 GLU A CA 1
ATOM 647 C C . GLU A 1 79 ? -3.372 1.658 -2.248 1.00 94.94 79 GLU A C 1
ATOM 649 O O . GLU A 1 79 ? -2.264 1.630 -2.780 1.00 94.94 79 GLU A O 1
ATOM 654 N N . PHE A 1 80 ? -3.545 2.102 -0.999 1.00 95.75 80 PHE A N 1
ATOM 655 C CA . PHE A 1 80 ? -2.474 2.647 -0.159 1.00 95.75 80 PHE A CA 1
ATOM 656 C C . PHE A 1 80 ? -1.251 1.722 -0.116 1.00 95.75 80 PHE A C 1
ATOM 658 O O . PHE A 1 80 ? -0.124 2.161 -0.352 1.00 95.75 80 PHE A O 1
ATOM 665 N N . VAL A 1 81 ? -1.442 0.425 0.159 1.00 95.00 81 VAL A N 1
ATOM 666 C CA . VAL A 1 81 ? -0.328 -0.540 0.194 1.00 95.00 81 VAL A CA 1
ATOM 667 C C . VAL A 1 81 ? 0.304 -0.712 -1.188 1.00 95.00 81 VAL A C 1
ATOM 669 O O . VAL A 1 81 ? 1.530 -0.772 -1.281 1.00 95.00 81 VAL A O 1
ATOM 672 N N . SER A 1 82 ? -0.507 -0.769 -2.247 1.00 95.75 82 SER A N 1
ATOM 673 C CA . SER A 1 82 ? -0.023 -0.903 -3.626 1.00 95.75 82 SER A CA 1
ATOM 674 C C . SER A 1 82 ? 0.868 0.268 -4.016 1.00 95.75 82 SER A C 1
ATOM 676 O O . SER A 1 82 ? 2.005 0.061 -4.433 1.00 95.75 82 SER A O 1
ATOM 678 N N . ILE A 1 83 ? 0.390 1.495 -3.812 1.00 94.12 83 ILE A N 1
ATOM 679 C CA . ILE A 1 83 ? 1.124 2.713 -4.152 1.00 94.12 83 ILE A CA 1
ATOM 680 C C . ILE A 1 83 ? 2.412 2.804 -3.330 1.00 94.12 83 ILE A C 1
ATOM 682 O O . ILE A 1 83 ? 3.466 3.084 -3.891 1.00 94.12 83 ILE A O 1
ATOM 686 N N . ASN A 1 84 ? 2.386 2.475 -2.034 1.00 93.75 84 ASN A N 1
ATOM 687 C CA . ASN A 1 84 ? 3.604 2.451 -1.216 1.00 93.75 84 ASN A CA 1
ATOM 688 C C . ASN A 1 84 ? 4.671 1.481 -1.757 1.00 93.75 84 ASN A C 1
ATOM 690 O O . ASN A 1 84 ? 5.859 1.802 -1.729 1.00 93.75 84 ASN A O 1
ATOM 694 N N . ILE A 1 85 ? 4.274 0.300 -2.245 1.00 94.19 85 ILE A N 1
ATOM 695 C CA . ILE A 1 85 ? 5.199 -0.663 -2.868 1.00 94.19 85 ILE A CA 1
ATOM 696 C C . ILE A 1 85 ? 5.770 -0.089 -4.169 1.00 94.19 85 ILE A C 1
ATOM 698 O O . ILE A 1 85 ? 6.981 -0.129 -4.375 1.00 94.19 85 ILE A O 1
ATOM 702 N N . LEU A 1 86 ? 4.913 0.482 -5.017 1.00 94.50 86 LEU A N 1
ATOM 703 C CA . LEU A 1 86 ? 5.311 1.046 -6.307 1.00 94.50 86 LEU A CA 1
ATOM 704 C C . LEU A 1 86 ? 6.258 2.240 -6.146 1.00 94.50 86 LEU A C 1
ATOM 706 O O . LEU A 1 86 ? 7.271 2.306 -6.833 1.00 94.50 86 LEU A O 1
ATOM 710 N N . VAL A 1 87 ? 5.987 3.136 -5.194 1.00 91.81 87 VAL A N 1
ATOM 711 C CA . VAL A 1 87 ? 6.862 4.272 -4.869 1.00 91.81 87 VAL A CA 1
ATOM 712 C C . VAL A 1 87 ? 8.206 3.790 -4.323 1.00 91.81 87 VAL A C 1
ATOM 714 O O . VAL A 1 87 ? 9.249 4.280 -4.755 1.00 91.81 87 VAL A O 1
ATOM 717 N N . ARG A 1 88 ? 8.210 2.809 -3.407 1.00 90.69 88 ARG A N 1
ATOM 718 C CA . ARG A 1 88 ? 9.447 2.228 -2.853 1.00 90.69 88 ARG A CA 1
ATOM 719 C C . ARG A 1 88 ? 10.354 1.683 -3.956 1.00 90.69 88 ARG A C 1
ATOM 721 O O . ARG A 1 88 ? 11.560 1.922 -3.927 1.00 90.69 88 ARG A O 1
ATOM 728 N N . ASP A 1 89 ? 9.770 0.969 -4.914 1.00 90.19 89 ASP A N 1
ATOM 729 C CA . ASP A 1 89 ? 10.512 0.255 -5.955 1.00 90.19 89 ASP A CA 1
ATOM 730 C C . ASP A 1 89 ? 10.531 0.993 -7.301 1.00 90.19 89 ASP A C 1
ATOM 732 O O . ASP A 1 89 ? 10.963 0.428 -8.306 1.00 90.19 89 ASP A O 1
ATOM 736 N N . ALA A 1 90 ? 10.137 2.268 -7.325 1.00 90.56 90 ALA A N 1
ATOM 737 C CA . ALA A 1 90 ? 10.024 3.090 -8.529 1.00 90.56 90 ALA A CA 1
ATOM 738 C C . ALA A 1 90 ? 11.291 3.050 -9.401 1.00 90.56 90 ALA A C 1
ATOM 740 O O . ALA A 1 90 ? 11.215 2.878 -10.615 1.00 90.56 90 ALA A O 1
ATOM 741 N N . ASN A 1 91 ? 12.475 3.101 -8.783 1.00 88.69 91 ASN A N 1
ATOM 742 C CA . ASN A 1 91 ? 13.753 3.024 -9.500 1.00 88.69 91 ASN A CA 1
ATOM 743 C C . ASN A 1 91 ? 13.995 1.656 -10.157 1.00 88.69 91 ASN A C 1
ATOM 745 O O . ASN A 1 91 ? 14.588 1.578 -11.232 1.00 88.69 91 ASN A O 1
ATOM 749 N N . VAL A 1 92 ? 13.578 0.564 -9.510 1.00 90.31 92 VAL A N 1
ATOM 750 C CA . VAL A 1 92 ? 13.683 -0.782 -10.090 1.00 90.31 92 VAL A CA 1
ATOM 751 C C . VAL A 1 92 ? 12.710 -0.903 -11.255 1.00 90.31 92 VAL A C 1
ATOM 753 O O . VAL A 1 92 ? 13.111 -1.325 -12.337 1.00 90.31 92 VAL A O 1
ATOM 756 N N . ILE A 1 93 ? 11.469 -0.451 -11.068 1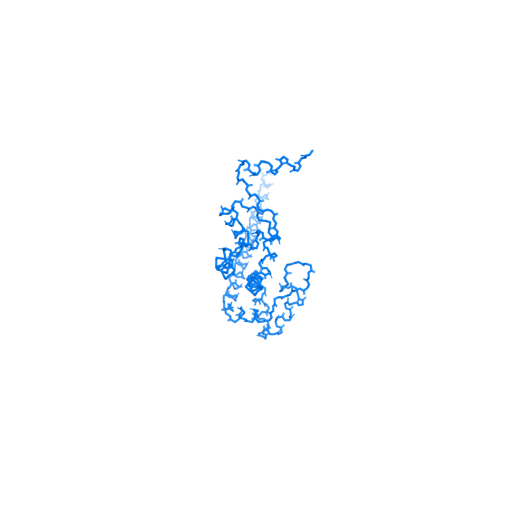.00 91.44 93 ILE A N 1
ATOM 757 C CA . ILE A 1 93 ? 10.446 -0.428 -12.117 1.00 91.44 93 ILE A CA 1
ATOM 758 C C . ILE A 1 93 ? 10.958 0.361 -13.330 1.00 91.44 93 ILE A C 1
ATOM 760 O O . ILE A 1 93 ? 10.907 -0.152 -14.444 1.00 91.44 93 ILE A O 1
ATOM 764 N N . ALA A 1 94 ? 11.547 1.542 -13.120 1.00 89.75 94 ALA A N 1
ATOM 765 C CA . ALA A 1 94 ? 12.132 2.373 -14.173 1.00 89.75 94 ALA A CA 1
ATOM 766 C C . ALA A 1 94 ? 13.218 1.641 -14.981 1.00 89.75 94 ALA A C 1
ATOM 768 O O . ALA A 1 94 ? 13.264 1.745 -16.208 1.00 89.75 94 ALA A O 1
ATOM 769 N N . LYS A 1 95 ? 14.084 0.868 -14.310 1.00 89.69 95 LYS A N 1
ATOM 770 C CA . LYS A 1 95 ? 15.134 0.075 -14.970 1.00 89.69 95 LYS A CA 1
ATOM 771 C C . LYS A 1 95 ? 14.552 -1.005 -15.870 1.00 89.69 95 LYS A C 1
ATOM 773 O O . LYS A 1 95 ? 15.026 -1.173 -16.989 1.00 89.69 95 LYS A O 1
ATOM 778 N N . TYR A 1 96 ? 13.533 -1.722 -15.400 1.00 89.12 96 TYR A N 1
ATOM 779 C CA . TYR A 1 96 ? 12.862 -2.714 -16.236 1.00 89.12 96 TYR A CA 1
ATOM 780 C C . TYR A 1 96 ? 12.105 -2.044 -17.390 1.00 89.12 96 TYR A C 1
ATOM 782 O O . TYR A 1 96 ? 12.179 -2.520 -18.519 1.00 89.12 96 TYR A O 1
ATOM 790 N N . TYR A 1 97 ? 11.458 -0.905 -17.131 1.00 85.94 97 TYR A N 1
ATOM 791 C CA . TYR A 1 97 ? 10.716 -0.138 -18.132 1.00 85.94 97 TYR A CA 1
ATOM 792 C C . TYR A 1 97 ? 11.607 0.344 -19.288 1.00 85.94 97 TYR A C 1
ATOM 794 O O . TYR A 1 97 ? 11.175 0.343 -20.436 1.00 85.94 97 TYR A O 1
ATOM 802 N N . LYS A 1 98 ? 12.874 0.710 -19.024 1.00 82.69 98 LYS A N 1
ATOM 803 C CA . LYS A 1 98 ? 13.849 1.056 -20.082 1.00 82.69 98 LYS A CA 1
ATOM 804 C C . LYS A 1 98 ? 14.098 -0.093 -21.072 1.00 82.69 98 LYS A C 1
ATOM 806 O O . LYS A 1 98 ? 14.439 0.176 -22.219 1.00 82.69 98 LYS A O 1
ATOM 811 N N . ASN A 1 99 ? 13.929 -1.341 -20.636 1.00 80.69 99 ASN A N 1
ATOM 812 C CA . ASN A 1 99 ? 14.192 -2.537 -21.440 1.00 80.69 99 ASN A CA 1
ATOM 813 C C . ASN A 1 99 ? 12.915 -3.175 -22.018 1.00 80.69 99 ASN A C 1
ATOM 815 O O . ASN A 1 99 ? 12.995 -3.909 -22.998 1.00 80.69 99 ASN A O 1
ATOM 819 N N . GLU A 1 100 ? 11.754 -2.932 -21.407 1.00 82.56 100 GLU A N 1
ATOM 820 C CA . GLU A 1 100 ? 10.464 -3.526 -21.767 1.00 82.56 100 GLU A CA 1
ATOM 821 C C . GLU A 1 100 ? 9.346 -2.482 -21.649 1.00 82.56 100 GLU A C 1
ATOM 823 O O . GLU A 1 100 ? 8.938 -2.117 -20.546 1.00 82.56 100 GLU A O 1
ATOM 828 N N . PHE A 1 101 ? 8.820 -2.026 -22.789 1.00 78.25 101 PHE A N 1
ATOM 829 C CA . PHE A 1 101 ? 7.749 -1.022 -22.829 1.00 78.25 101 PHE A CA 1
ATOM 830 C C . PHE A 1 101 ? 6.348 -1.622 -22.664 1.00 78.25 101 PHE A C 1
ATOM 832 O O . PHE A 1 101 ? 5.395 -0.892 -22.389 1.00 78.25 101 PHE A O 1
ATOM 839 N N . ASN A 1 102 ? 6.191 -2.938 -22.840 1.00 88.88 102 ASN A N 1
ATOM 840 C CA . ASN A 1 102 ? 4.906 -3.592 -22.642 1.00 88.88 102 ASN A CA 1
ATOM 841 C C . ASN A 1 102 ? 4.624 -3.747 -21.140 1.00 88.88 102 ASN A C 1
ATOM 843 O O . ASN A 1 102 ? 5.202 -4.606 -20.472 1.00 88.88 102 ASN A O 1
ATOM 847 N N . THR A 1 103 ? 3.703 -2.936 -20.615 1.00 89.19 103 THR A N 1
ATOM 848 C CA . THR A 1 103 ? 3.368 -2.890 -19.184 1.00 89.19 103 THR A CA 1
ATOM 849 C C . THR A 1 103 ? 2.877 -4.229 -18.636 1.00 89.19 103 THR A C 1
ATOM 851 O O . THR A 1 103 ? 3.174 -4.552 -17.488 1.00 89.19 103 THR A O 1
ATOM 854 N N . THR A 1 104 ? 2.174 -5.039 -19.430 1.00 93.38 104 THR A N 1
ATOM 855 C CA . THR A 1 104 ? 1.698 -6.366 -19.010 1.00 93.38 104 THR A CA 1
ATOM 856 C C . THR A 1 104 ? 2.855 -7.343 -18.823 1.00 93.38 104 THR A C 1
ATOM 858 O O . THR A 1 104 ? 2.934 -8.018 -17.798 1.00 93.38 104 THR A O 1
ATOM 861 N N . ILE A 1 105 ? 3.784 -7.391 -19.780 1.00 92.81 105 ILE A N 1
ATOM 862 C CA . ILE A 1 105 ? 4.973 -8.255 -19.694 1.00 92.81 105 ILE A CA 1
ATOM 863 C C . ILE A 1 105 ? 5.880 -7.788 -18.553 1.00 92.81 105 ILE A C 1
ATOM 865 O O . ILE A 1 105 ? 6.377 -8.597 -17.771 1.00 92.81 105 ILE A O 1
ATOM 869 N N . LEU A 1 106 ? 6.062 -6.475 -18.435 1.00 93.31 106 LEU A N 1
ATOM 870 C CA . LEU A 1 106 ? 6.825 -5.844 -17.370 1.00 93.31 106 LEU A CA 1
ATOM 871 C C . LEU A 1 106 ? 6.283 -6.207 -15.979 1.00 93.31 106 LEU A C 1
ATO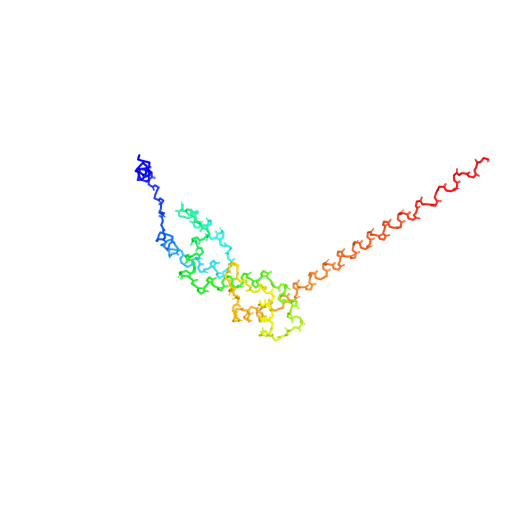M 873 O O . LEU A 1 106 ? 7.050 -6.599 -15.102 1.00 93.31 106 LEU A O 1
ATOM 877 N N . HIS A 1 107 ? 4.966 -6.109 -15.781 1.00 96.38 107 HIS A N 1
ATOM 878 C CA . HIS A 1 107 ? 4.307 -6.471 -14.525 1.00 96.38 107 HIS A CA 1
ATOM 879 C C . HIS A 1 107 ? 4.541 -7.939 -14.158 1.00 96.38 107 HIS A C 1
ATOM 881 O O . HIS A 1 107 ? 4.912 -8.229 -13.021 1.00 96.38 107 HIS A O 1
ATOM 887 N N . ALA A 1 108 ? 4.403 -8.847 -15.128 1.00 94.69 108 ALA A N 1
ATOM 888 C CA . ALA A 1 108 ? 4.644 -10.272 -14.923 1.00 94.69 108 ALA A CA 1
ATOM 889 C C . ALA A 1 108 ? 6.094 -10.562 -14.496 1.00 94.69 108 ALA A C 1
ATOM 891 O O . ALA A 1 108 ? 6.303 -11.264 -13.507 1.00 94.69 108 ALA A O 1
ATOM 892 N N . LYS A 1 109 ? 7.083 -9.955 -15.171 1.00 94.38 109 LYS A N 1
ATOM 893 C CA . LYS A 1 109 ? 8.510 -10.072 -14.813 1.00 94.38 109 LYS A CA 1
ATOM 894 C C . LYS A 1 109 ? 8.772 -9.579 -13.385 1.00 94.38 109 LYS A C 1
ATOM 896 O O . LYS A 1 109 ? 9.357 -10.282 -12.573 1.00 94.38 109 LYS A O 1
ATOM 901 N N . LEU A 1 110 ? 8.240 -8.411 -13.020 1.00 94.44 110 LEU A N 1
ATOM 902 C CA . LEU A 1 110 ? 8.418 -7.856 -11.671 1.00 94.44 110 LEU A CA 1
ATOM 903 C C . LEU A 1 110 ? 7.747 -8.693 -10.564 1.00 94.44 110 LEU A C 1
ATOM 905 O O . LEU A 1 110 ? 8.178 -8.639 -9.407 1.00 94.44 110 LEU A O 1
ATOM 909 N N . ILE A 1 111 ? 6.687 -9.444 -10.885 1.00 95.12 111 ILE A N 1
ATOM 910 C CA . ILE A 1 111 ? 6.093 -10.433 -9.974 1.00 95.12 111 ILE A CA 1
ATOM 911 C C . ILE A 1 111 ? 7.015 -11.642 -9.813 1.00 95.12 111 ILE A C 1
ATOM 913 O O . ILE A 1 111 ? 7.246 -12.062 -8.676 1.00 95.12 111 ILE A O 1
ATOM 917 N N . GLU A 1 112 ? 7.544 -12.177 -10.915 1.00 93.75 112 GLU A N 1
ATOM 918 C CA . GLU A 1 112 ? 8.493 -13.298 -10.924 1.00 93.75 112 GLU A CA 1
ATOM 919 C C . GLU A 1 112 ? 9.729 -12.979 -10.067 1.00 93.75 112 GLU A C 1
ATOM 921 O O . GLU A 1 112 ? 10.105 -13.753 -9.183 1.00 93.75 112 GLU A O 1
ATOM 926 N N . ASP A 1 113 ? 10.246 -11.759 -10.206 1.00 93.00 113 ASP A N 1
ATOM 927 C CA . ASP A 1 113 ? 11.388 -11.246 -9.447 1.00 93.00 113 ASP A CA 1
ATOM 928 C C . ASP A 1 113 ? 11.035 -10.776 -8.020 1.00 93.00 113 ASP A C 1
ATOM 930 O O . ASP A 1 113 ? 11.891 -10.304 -7.272 1.00 93.00 113 ASP A O 1
ATOM 934 N N . ASN A 1 114 ? 9.777 -10.932 -7.595 1.00 91.50 114 ASN A N 1
ATOM 935 C CA . ASN A 1 114 ? 9.256 -10.591 -6.265 1.00 91.50 114 ASN A CA 1
ATOM 936 C C . ASN A 1 114 ? 9.329 -9.107 -5.851 1.00 91.50 114 ASN A C 1
ATOM 938 O O . ASN A 1 114 ? 9.147 -8.803 -4.667 1.00 91.50 114 ASN A O 1
ATOM 942 N N . TYR A 1 115 ? 9.501 -8.171 -6.785 1.00 91.94 115 TYR A N 1
ATOM 943 C CA . TYR A 1 115 ? 9.503 -6.737 -6.470 1.00 91.94 115 TYR A CA 1
ATOM 944 C C . TYR A 1 115 ? 8.115 -6.234 -6.047 1.00 91.94 115 TYR A C 1
ATOM 946 O O . TYR A 1 115 ? 7.976 -5.519 -5.059 1.00 91.94 115 TYR A O 1
ATOM 954 N N . LEU A 1 116 ? 7.047 -6.693 -6.706 1.00 94.69 116 LEU A N 1
ATOM 955 C CA . LEU A 1 116 ? 5.677 -6.221 -6.438 1.00 94.69 116 LEU A CA 1
ATOM 956 C C . LEU A 1 116 ? 4.968 -6.953 -5.289 1.00 94.69 116 LEU A C 1
ATOM 958 O O . LEU A 1 116 ? 3.742 -6.897 -5.169 1.00 94.69 116 LEU A O 1
ATOM 962 N N . LYS A 1 117 ? 5.708 -7.686 -4.455 1.00 94.44 117 LYS A N 1
ATOM 963 C CA . LYS A 1 117 ? 5.127 -8.515 -3.398 1.00 94.44 117 LYS A CA 1
ATOM 964 C C . LYS A 1 117 ? 4.684 -7.675 -2.199 1.00 94.44 117 LYS A C 1
ATOM 966 O O . LYS A 1 117 ? 5.428 -6.844 -1.675 1.00 94.44 117 LYS A O 1
ATOM 971 N N . TYR A 1 118 ? 3.493 -7.974 -1.690 1.00 92.31 118 TYR A N 1
ATOM 972 C CA . TYR A 1 118 ? 2.999 -7.417 -0.438 1.00 92.31 118 TYR A CA 1
ATOM 973 C C . TYR A 1 118 ? 3.854 -7.901 0.738 1.00 92.31 118 TYR A C 1
ATOM 975 O O . TYR A 1 118 ? 4.250 -9.071 0.792 1.00 92.31 118 TYR A O 1
ATOM 983 N N . PRO A 1 119 ? 4.097 -7.044 1.742 1.00 85.50 119 PRO A N 1
ATOM 984 C CA . PRO A 1 119 ? 4.812 -7.459 2.935 1.00 85.50 119 PRO A CA 1
ATOM 985 C C . PRO A 1 119 ? 4.032 -8.555 3.673 1.00 85.50 119 PRO A C 1
ATOM 987 O O . PRO A 1 119 ? 2.855 -8.401 4.000 1.00 85.50 119 PRO A O 1
ATOM 990 N N . GLY A 1 120 ? 4.704 -9.666 3.975 1.00 83.88 120 GLY A N 1
ATOM 991 C CA . GLY A 1 120 ? 4.140 -10.759 4.763 1.00 83.88 120 GLY A CA 1
ATOM 992 C C . GLY A 1 120 ? 4.405 -12.143 4.181 1.00 83.88 120 GLY A C 1
ATOM 993 O O . GLY A 1 120 ? 5.199 -12.332 3.263 1.00 83.88 120 GLY A O 1
ATOM 994 N N . LYS A 1 121 ? 3.738 -13.138 4.776 1.00 80.38 121 LYS A N 1
ATOM 995 C CA . LYS A 1 121 ? 3.933 -14.556 4.439 1.00 80.38 121 LYS A CA 1
ATOM 996 C C . LYS A 1 121 ? 3.183 -14.989 3.177 1.00 80.38 121 LYS A C 1
ATOM 998 O O . LYS A 1 121 ? 3.575 -15.964 2.551 1.00 80.38 121 LYS A O 1
ATOM 1003 N N . TYR A 1 122 ? 2.111 -14.288 2.821 1.00 85.12 122 TYR A N 1
ATOM 1004 C CA . TYR A 1 122 ? 1.265 -14.654 1.688 1.00 85.12 122 TYR A CA 1
ATOM 1005 C C . TYR A 1 122 ? 1.865 -14.181 0.360 1.00 85.12 122 TYR A C 1
ATOM 1007 O O . TYR A 1 122 ? 2.483 -13.119 0.292 1.00 85.12 122 TYR A O 1
ATOM 1015 N N . GLN A 1 123 ? 1.643 -14.954 -0.702 1.00 87.44 123 GLN A N 1
ATOM 1016 C CA . GLN A 1 123 ? 1.968 -14.583 -2.081 1.00 87.44 123 GLN A CA 1
ATOM 1017 C C . GLN A 1 123 ? 0.872 -13.670 -2.642 1.00 87.44 123 GLN A C 1
ATOM 1019 O O . GLN A 1 123 ? 0.024 -14.085 -3.425 1.00 87.44 123 GLN A O 1
ATOM 1024 N N . LYS A 1 124 ? 0.843 -12.428 -2.158 1.00 92.56 124 LYS A N 1
ATOM 1025 C CA . LYS A 1 124 ? -0.003 -11.359 -2.699 1.00 92.56 124 LYS A CA 1
ATOM 1026 C C . LYS A 1 124 ? 0.885 -10.328 -3.376 1.00 92.56 124 LYS A C 1
ATOM 1028 O O . LYS A 1 124 ? 1.952 -10.017 -2.849 1.00 92.56 124 LYS A O 1
ATOM 1033 N N . TYR A 1 125 ? 0.431 -9.802 -4.505 1.00 95.81 125 TYR A N 1
ATOM 1034 C CA . TYR A 1 125 ? 1.191 -8.881 -5.343 1.00 95.81 125 TYR A CA 1
ATOM 1035 C C . TYR A 1 125 ? 0.333 -7.678 -5.723 1.00 95.81 125 TYR A C 1
ATOM 1037 O O . TYR A 1 125 ? -0.895 -7.749 -5.650 1.00 95.81 125 TYR A O 1
ATOM 1045 N N . VAL A 1 126 ? 0.983 -6.577 -6.101 1.00 96.50 126 VAL A N 1
ATOM 1046 C CA . VAL A 1 126 ? 0.303 -5.394 -6.644 1.00 96.50 126 VAL A CA 1
ATOM 1047 C C . VAL A 1 126 ? -0.459 -5.794 -7.898 1.00 96.50 126 VAL A C 1
ATOM 1049 O O . VAL A 1 126 ? 0.106 -6.391 -8.813 1.00 96.50 126 VAL A O 1
ATOM 1052 N N . GLU A 1 127 ? -1.750 -5.483 -7.929 1.00 95.81 127 GLU A N 1
ATOM 1053 C CA . GLU A 1 127 ? -2.594 -5.790 -9.079 1.00 95.81 127 GLU A CA 1
ATOM 1054 C C . GLU A 1 127 ? -2.220 -4.938 -10.285 1.00 95.81 127 GLU A C 1
ATOM 1056 O O . GLU A 1 127 ? -1.757 -3.801 -10.153 1.00 95.81 127 GLU A O 1
ATOM 1061 N N . PHE A 1 128 ? -2.441 -5.506 -11.471 1.00 96.56 128 PHE A N 1
ATOM 1062 C CA . PHE A 1 128 ? -2.052 -4.878 -12.725 1.00 96.56 128 PHE A CA 1
ATOM 1063 C C . PHE A 1 128 ? -2.673 -3.488 -12.901 1.00 96.56 128 PHE A C 1
ATOM 1065 O O . PHE A 1 128 ? -1.995 -2.589 -13.376 1.00 96.56 128 PHE A O 1
ATOM 1072 N N . GLU A 1 129 ? -3.915 -3.278 -12.459 1.00 95.62 129 GLU A N 1
ATOM 1073 C CA . GLU A 1 129 ? -4.594 -1.983 -12.578 1.00 95.62 129 GLU A CA 1
ATOM 1074 C C . GLU A 1 129 ? -3.844 -0.854 -11.849 1.00 95.62 129 GLU A C 1
ATOM 1076 O O . GLU A 1 129 ? -3.581 0.194 -12.439 1.00 95.62 129 GLU A O 1
ATOM 1081 N N . TYR A 1 130 ? -3.445 -1.067 -10.589 1.00 95.38 130 TYR A N 1
ATOM 1082 C CA . TYR A 1 130 ? -2.679 -0.070 -9.830 1.00 95.38 130 TYR A CA 1
ATOM 1083 C C . TYR A 1 130 ? -1.298 0.156 -10.443 1.00 95.38 130 TYR A C 1
ATOM 1085 O O . TYR A 1 130 ? -0.847 1.294 -10.570 1.00 95.38 130 TYR A O 1
ATOM 1093 N N . PHE A 1 131 ? -0.639 -0.926 -10.863 1.00 96.00 131 PHE A N 1
ATOM 1094 C CA . PHE A 1 131 ? 0.648 -0.855 -11.544 1.00 96.00 131 PHE A CA 1
ATOM 1095 C C . PHE A 1 131 ? 0.562 -0.055 -12.854 1.00 96.00 131 PHE A C 1
ATOM 1097 O O . PHE A 1 131 ? 1.389 0.820 -13.109 1.00 96.00 131 PHE A O 1
ATOM 1104 N N . GLN A 1 132 ? -0.454 -0.317 -13.675 1.00 94.50 132 GLN A N 1
ATOM 1105 C CA . GLN A 1 132 ? -0.677 0.361 -14.945 1.00 94.50 132 GLN A CA 1
ATOM 1106 C C . GLN A 1 132 ? -0.949 1.850 -14.728 1.00 94.50 132 GLN A C 1
ATOM 1108 O O . GLN A 1 132 ? -0.285 2.677 -15.345 1.00 94.50 132 GLN A O 1
ATOM 1113 N N . LYS A 1 133 ? -1.861 2.207 -13.814 1.00 92.44 133 LYS A N 1
ATOM 1114 C CA . LYS A 1 133 ? -2.146 3.614 -13.481 1.00 92.44 133 LYS A CA 1
ATOM 1115 C C . LYS A 1 133 ? -0.884 4.348 -13.028 1.00 92.44 133 LYS A C 1
ATOM 1117 O O . LYS A 1 133 ? -0.576 5.415 -13.550 1.00 92.44 133 LYS A O 1
ATOM 1122 N N . PHE A 1 134 ? -0.118 3.748 -12.117 1.00 92.94 134 PHE A N 1
ATOM 1123 C CA . PHE A 1 134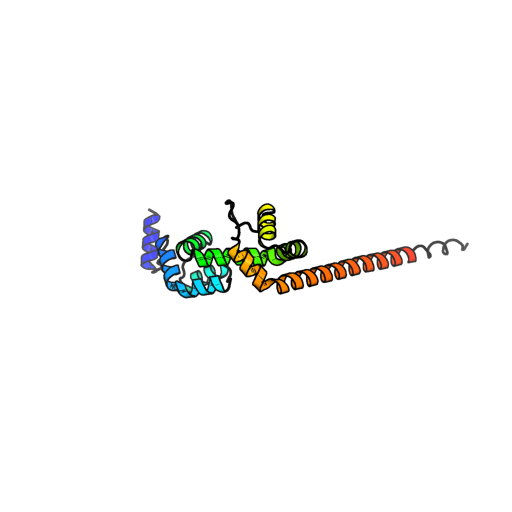 ? 1.117 4.335 -11.601 1.00 92.94 134 PHE A CA 1
ATOM 1124 C C . PHE A 1 134 ? 2.175 4.529 -12.691 1.00 92.94 134 PHE A C 1
ATOM 1126 O O . PHE A 1 134 ? 2.748 5.607 -12.817 1.00 92.94 134 PHE A O 1
ATOM 1133 N N . THR A 1 135 ? 2.419 3.500 -13.506 1.00 90.75 135 THR A N 1
ATOM 1134 C CA . THR A 1 135 ? 3.415 3.575 -14.584 1.00 90.75 135 THR A CA 1
ATOM 1135 C C . THR A 1 135 ? 3.021 4.548 -15.683 1.00 90.75 135 THR A C 1
ATOM 1137 O O . THR A 1 135 ? 3.907 5.157 -16.266 1.00 90.75 135 THR A O 1
ATOM 1140 N N . MET A 1 136 ? 1.727 4.731 -15.952 1.00 88.19 136 MET A N 1
ATOM 1141 C CA . MET A 1 136 ? 1.251 5.746 -16.893 1.00 88.19 136 MET A CA 1
ATOM 1142 C C . MET A 1 136 ? 1.393 7.165 -16.338 1.00 88.19 136 MET A C 1
ATOM 1144 O O . MET A 1 136 ? 1.762 8.063 -17.085 1.00 88.19 136 MET A O 1
ATOM 1148 N N . MET A 1 137 ? 1.098 7.367 -15.051 1.00 89.31 137 MET A N 1
ATOM 1149 C CA . MET A 1 137 ? 1.059 8.697 -14.441 1.00 89.31 137 MET A CA 1
ATOM 1150 C C . MET A 1 137 ? 2.441 9.230 -14.055 1.00 89.31 137 MET A C 1
ATOM 1152 O O . MET A 1 137 ? 2.669 10.424 -14.188 1.00 89.31 137 MET A O 1
ATOM 1156 N N . TYR A 1 138 ? 3.347 8.361 -13.599 1.00 89.50 138 TYR A N 1
ATOM 1157 C CA . TYR A 1 138 ? 4.642 8.757 -13.026 1.00 89.50 138 TYR A CA 1
ATOM 1158 C C . TYR A 1 138 ? 5.842 8.293 -13.853 1.00 89.50 138 TYR A C 1
ATOM 1160 O O . TYR A 1 138 ? 6.953 8.132 -13.339 1.00 89.50 138 TYR A O 1
ATOM 1168 N N . ARG A 1 139 ? 5.617 7.978 -15.132 1.00 84.06 139 ARG A N 1
ATOM 1169 C CA . ARG A 1 139 ? 6.652 7.439 -16.021 1.00 84.06 139 ARG A CA 1
ATOM 1170 C C . ARG A 1 139 ? 7.885 8.333 -16.054 1.00 84.06 139 ARG A C 1
ATOM 1172 O O . ARG A 1 139 ? 9.006 7.847 -15.903 1.00 84.06 139 ARG A O 1
ATOM 1179 N N . ASP A 1 140 ? 7.667 9.613 -16.305 1.00 84.94 140 ASP A N 1
ATOM 1180 C CA . ASP A 1 140 ? 8.742 10.547 -16.597 1.00 84.94 140 ASP A CA 1
ATOM 1181 C C . ASP A 1 140 ? 9.529 10.850 -15.319 1.00 84.94 140 ASP A C 1
ATOM 1183 O O . ASP A 1 140 ? 10.757 10.833 -15.334 1.00 84.94 140 ASP A O 1
ATOM 1187 N N . GLU A 1 141 ? 8.850 10.991 -14.182 1.00 88.06 141 GLU A N 1
ATOM 1188 C CA . GLU A 1 141 ? 9.448 11.141 -12.855 1.00 88.06 141 GLU A CA 1
ATOM 1189 C C . GLU A 1 141 ? 10.322 9.942 -12.485 1.00 88.06 141 GLU A C 1
ATOM 1191 O O . GLU A 1 141 ? 11.440 10.114 -11.992 1.00 88.06 141 GLU A O 1
ATOM 1196 N N . MET A 1 142 ? 9.848 8.725 -12.763 1.00 86.31 142 MET A N 1
ATOM 1197 C CA . MET A 1 142 ? 10.617 7.500 -12.547 1.00 86.31 142 MET A CA 1
ATOM 1198 C C . MET A 1 142 ? 11.896 7.464 -13.395 1.00 86.31 142 MET A C 1
ATOM 1200 O O . MET A 1 142 ? 12.961 7.087 -12.901 1.00 86.31 142 MET A O 1
ATOM 1204 N N . LEU A 1 143 ? 11.812 7.854 -14.670 1.00 84.44 143 LEU A N 1
ATOM 1205 C CA . LEU A 1 143 ? 12.959 7.856 -15.580 1.00 84.44 143 LEU A CA 1
ATOM 1206 C C . LEU A 1 143 ? 13.964 8.962 -15.233 1.00 84.44 143 LEU A C 1
ATOM 1208 O O . LEU A 1 143 ? 15.163 8.684 -15.174 1.00 84.44 143 LEU A O 1
ATOM 1212 N N . MET A 1 144 ? 13.485 10.169 -14.922 1.00 83.69 144 MET A N 1
ATOM 1213 C CA . MET A 1 144 ? 14.317 11.286 -14.466 1.00 83.69 144 MET A CA 1
ATOM 1214 C C . MET A 1 144 ? 15.048 10.944 -13.163 1.00 83.69 144 MET A C 1
ATOM 1216 O O . MET A 1 144 ? 16.254 11.166 -13.047 1.00 83.69 144 MET A O 1
ATOM 1220 N N . GLY A 1 145 ? 14.350 10.348 -12.190 1.00 77.12 145 GLY A N 1
ATOM 1221 C CA . GLY A 1 145 ? 14.955 9.917 -10.927 1.00 77.12 145 GLY A CA 1
ATOM 1222 C C . GLY A 1 145 ? 16.094 8.912 -11.124 1.00 77.12 145 GLY A C 1
ATOM 1223 O O . GLY A 1 145 ? 17.127 8.997 -10.453 1.00 77.12 145 GLY A O 1
ATOM 1224 N N . LEU A 1 146 ? 15.942 7.999 -12.088 1.00 80.25 146 LEU A N 1
ATOM 1225 C CA . LEU A 1 146 ? 16.972 7.025 -12.438 1.00 80.25 146 LEU A CA 1
ATOM 1226 C C . LEU A 1 146 ? 18.211 7.686 -13.071 1.00 80.25 146 LEU A C 1
ATOM 1228 O O . LEU A 1 146 ? 19.336 7.341 -12.717 1.00 80.25 146 LEU A O 1
ATOM 1232 N N . GLU A 1 147 ? 18.024 8.655 -13.968 1.00 76.81 147 GLU A N 1
ATOM 1233 C CA . GLU A 1 147 ? 19.126 9.378 -14.624 1.00 76.81 147 GLU A CA 1
ATOM 1234 C C . GLU A 1 147 ? 19.964 10.197 -13.633 1.00 76.81 147 GLU A C 1
ATOM 1236 O O . GLU A 1 147 ? 21.196 10.141 -13.661 1.00 76.81 147 GLU A O 1
ATOM 1241 N N . VAL A 1 148 ? 19.313 10.876 -12.684 1.00 73.69 148 VAL A N 1
ATOM 1242 C CA . VAL A 1 148 ? 20.000 11.625 -11.617 1.00 73.69 148 VAL A CA 1
ATOM 1243 C C . VAL A 1 148 ? 20.869 10.703 -10.753 1.00 73.69 148 VAL A C 1
ATOM 1245 O O . VAL A 1 148 ? 21.989 11.069 -10.375 1.00 73.69 148 VAL A O 1
ATOM 1248 N N . GLN A 1 149 ? 20.395 9.490 -10.445 1.00 69.56 149 GLN A N 1
ATOM 1249 C CA . GLN A 1 149 ? 21.189 8.513 -9.696 1.00 69.56 149 GLN A CA 1
ATOM 1250 C C . GLN A 1 149 ? 22.411 8.034 -10.483 1.00 69.56 149 GLN A C 1
ATOM 1252 O O . GLN A 1 149 ? 23.511 7.990 -9.920 1.00 69.56 149 GLN A O 1
ATOM 1257 N N . ASP A 1 150 ? 22.245 7.712 -11.765 1.00 72.19 150 ASP A N 1
ATOM 1258 C CA . ASP A 1 150 ? 23.340 7.255 -12.624 1.00 72.19 150 ASP A CA 1
ATOM 1259 C C . ASP A 1 150 ? 24.440 8.326 -12.743 1.00 72.19 150 ASP A C 1
ATOM 1261 O O . ASP A 1 150 ? 25.635 8.018 -12.659 1.00 72.19 150 ASP A O 1
ATOM 1265 N N . ASP A 1 151 ? 24.063 9.600 -12.851 1.00 63.62 151 ASP A N 1
ATOM 1266 C CA . ASP A 1 151 ? 25.008 10.716 -12.916 1.00 63.62 151 ASP A CA 1
ATOM 1267 C C . ASP A 1 151 ? 25.716 10.985 -11.584 1.00 63.62 151 ASP A C 1
ATOM 1269 O O . ASP A 1 151 ? 26.925 11.247 -11.560 1.00 63.62 151 ASP A O 1
ATOM 1273 N N . THR A 1 152 ? 25.010 10.850 -10.460 1.00 65.25 152 THR A N 1
ATOM 1274 C CA . THR A 1 152 ? 25.612 10.954 -9.120 1.00 65.25 152 THR A CA 1
ATOM 1275 C C . THR A 1 152 ? 26.649 9.845 -8.904 1.00 65.25 152 THR A C 1
ATOM 1277 O O . THR A 1 152 ? 27.757 10.102 -8.425 1.00 65.25 152 THR A O 1
ATOM 1280 N N . GLN A 1 153 ? 26.350 8.614 -9.332 1.00 61.94 153 GLN A N 1
ATOM 1281 C CA . GLN A 1 153 ? 27.285 7.489 -9.249 1.00 61.94 153 GLN A CA 1
ATOM 1282 C C . GLN A 1 153 ? 28.507 7.664 -10.160 1.00 61.94 153 GLN A C 1
ATOM 1284 O O . GLN A 1 153 ? 29.628 7.357 -9.744 1.00 61.94 153 GLN A O 1
ATOM 1289 N N . LYS A 1 154 ? 28.332 8.186 -11.382 1.00 63.44 154 LYS A N 1
ATOM 1290 C CA . LYS A 1 154 ? 29.452 8.514 -12.284 1.00 63.44 154 LYS A CA 1
ATOM 1291 C C . LYS A 1 154 ? 30.362 9.586 -11.689 1.00 63.44 154 LYS A C 1
ATOM 1293 O O . LYS A 1 154 ? 31.582 9.437 -11.751 1.00 63.44 154 LYS A O 1
ATOM 1298 N N . ARG A 1 155 ? 29.793 10.633 -11.079 1.00 56.91 155 ARG A N 1
ATOM 1299 C CA . ARG A 1 155 ? 30.564 11.680 -10.388 1.00 56.91 155 ARG A CA 1
ATOM 1300 C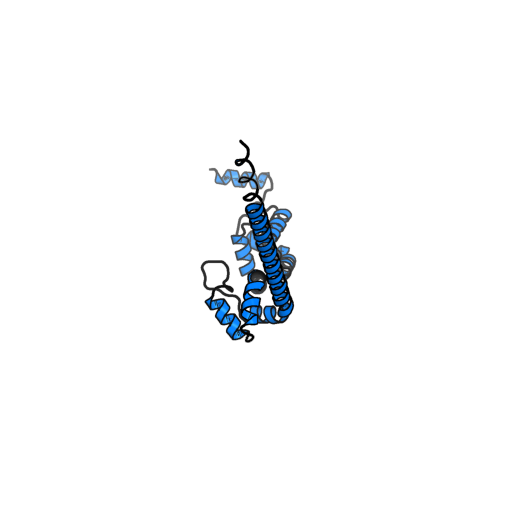 C . ARG A 1 155 ? 31.363 11.098 -9.224 1.00 56.91 155 ARG A C 1
ATOM 1302 O O . ARG A 1 155 ? 32.569 11.309 -9.183 1.00 56.91 155 ARG A O 1
ATOM 1309 N N . HIS A 1 156 ? 30.748 10.280 -8.368 1.00 55.78 156 HIS A N 1
ATOM 1310 C CA . HIS A 1 156 ? 31.461 9.621 -7.268 1.00 55.78 156 HIS A CA 1
ATOM 1311 C C . HIS A 1 156 ? 32.583 8.685 -7.737 1.00 55.78 156 HIS A C 1
ATOM 1313 O O . HIS A 1 156 ? 33.679 8.727 -7.180 1.00 55.78 156 HIS A O 1
ATOM 1319 N N . LYS A 1 157 ? 32.364 7.882 -8.787 1.00 59.00 157 LYS A N 1
ATOM 1320 C CA . LYS A 1 157 ? 33.426 7.042 -9.371 1.00 59.00 157 LYS A CA 1
ATOM 1321 C C . LYS A 1 157 ? 34.572 7.878 -9.941 1.00 59.00 157 LYS A C 1
ATOM 1323 O O . LYS A 1 157 ? 35.729 7.521 -9.741 1.00 59.00 157 LYS A O 1
ATOM 1328 N N . LYS A 1 158 ? 34.271 9.005 -10.594 1.00 55.19 158 LYS A N 1
ATOM 1329 C CA . LYS A 1 158 ? 35.289 9.925 -11.119 1.00 55.19 158 LYS A CA 1
ATOM 1330 C C . LYS A 1 158 ? 36.125 10.538 -9.992 1.00 55.19 158 LYS A C 1
ATOM 1332 O O . LYS A 1 158 ? 37.342 10.550 -10.111 1.00 55.19 158 LYS A O 1
ATOM 1337 N N . THR A 1 159 ? 35.511 10.943 -8.878 1.00 54.41 159 THR A N 1
ATOM 1338 C CA . THR A 1 159 ? 36.229 11.456 -7.696 1.00 54.41 159 THR A CA 1
ATOM 1339 C C . THR A 1 159 ? 37.138 10.396 -7.061 1.00 54.41 159 THR A C 1
ATOM 1341 O O . THR A 1 159 ? 38.281 10.691 -6.733 1.00 54.41 159 THR A O 1
ATOM 1344 N N . ILE A 1 160 ? 36.682 9.144 -6.947 1.00 58.19 160 ILE A N 1
ATOM 1345 C CA . ILE A 1 160 ? 37.503 8.043 -6.408 1.00 58.19 160 ILE A CA 1
ATOM 1346 C C . ILE A 1 160 ? 38.682 7.721 -7.342 1.00 58.19 160 ILE A C 1
ATOM 1348 O O . ILE A 1 160 ? 39.804 7.530 -6.877 1.00 58.19 160 ILE A O 1
ATOM 1352 N N . SER A 1 161 ? 38.463 7.700 -8.661 1.00 53.00 161 SER A N 1
ATOM 1353 C CA . SER A 1 161 ? 39.549 7.524 -9.633 1.00 53.00 161 SER A CA 1
ATOM 1354 C C . SER A 1 161 ? 40.539 8.691 -9.626 1.00 53.00 161 SER A C 1
ATOM 1356 O O . SER A 1 161 ? 41.736 8.441 -9.716 1.00 53.00 161 SER A O 1
ATOM 1358 N N . SER A 1 162 ? 40.084 9.938 -9.474 1.00 53.59 162 SER A N 1
ATOM 1359 C CA . SER A 1 162 ? 40.961 11.110 -9.349 1.00 53.59 162 SER A CA 1
ATOM 1360 C C . SER A 1 162 ? 41.822 11.058 -8.083 1.00 53.59 162 SER A C 1
ATOM 1362 O O . SER A 1 162 ? 43.033 11.241 -8.180 1.00 53.59 162 SER A O 1
ATOM 1364 N N . ASN A 1 163 ? 41.249 10.687 -6.935 1.00 53.00 163 ASN A N 1
ATOM 1365 C CA . ASN A 1 163 ? 41.997 10.560 -5.678 1.00 53.00 163 ASN A CA 1
ATOM 1366 C C . ASN A 1 163 ? 43.037 9.422 -5.725 1.00 53.00 163 ASN A C 1
ATOM 1368 O O . ASN A 1 163 ? 44.125 9.548 -5.169 1.00 53.00 163 ASN A O 1
ATOM 1372 N N . ASN A 1 164 ? 42.750 8.326 -6.436 1.00 52.00 164 ASN A N 1
ATOM 1373 C CA . ASN A 1 164 ? 43.724 7.248 -6.649 1.00 52.00 164 ASN A CA 1
ATOM 1374 C C . ASN A 1 164 ? 44.857 7.632 -7.621 1.00 52.00 164 ASN A C 1
ATOM 1376 O O . ASN A 1 164 ? 45.945 7.065 -7.536 1.00 52.00 164 ASN A O 1
ATOM 1380 N N . VAL A 1 165 ? 44.626 8.569 -8.548 1.00 53.62 165 VAL A N 1
ATOM 1381 C CA . VAL A 1 165 ? 45.670 9.090 -9.451 1.00 53.62 165 VAL A CA 1
ATOM 1382 C C . VAL A 1 165 ? 46.558 10.112 -8.734 1.00 53.62 165 VAL A C 1
ATOM 1384 O O . VAL A 1 165 ? 47.769 10.104 -8.948 1.00 53.62 165 VAL A O 1
ATOM 1387 N N . GLU A 1 166 ? 45.999 10.940 -7.848 1.00 50.38 166 GLU A N 1
ATOM 1388 C CA . GLU A 1 166 ? 46.778 11.864 -7.009 1.00 50.38 166 GLU A CA 1
ATOM 1389 C C . GLU A 1 166 ? 47.639 11.124 -5.977 1.00 50.38 166 GLU A C 1
ATOM 1391 O O . GLU A 1 166 ? 48.827 11.423 -5.869 1.00 50.38 166 GLU A O 1
ATOM 1396 N N . ASN A 1 167 ? 47.116 10.081 -5.320 1.00 45.97 167 ASN A N 1
ATOM 1397 C CA . ASN A 1 167 ? 47.919 9.267 -4.397 1.00 45.97 167 ASN A CA 1
ATOM 1398 C C . ASN A 1 167 ? 49.055 8.503 -5.101 1.00 45.97 167 ASN A C 1
ATOM 1400 O O . ASN A 1 167 ? 50.153 8.419 -4.560 1.00 45.97 167 ASN A O 1
ATOM 1404 N N . LYS A 1 168 ? 48.857 8.025 -6.340 1.00 49.19 168 LYS A N 1
ATOM 1405 C CA . LYS A 1 168 ? 49.943 7.397 -7.118 1.00 49.19 168 LYS A CA 1
ATOM 1406 C C . LYS A 1 168 ? 51.011 8.385 -7.598 1.00 49.19 168 LYS A C 1
ATOM 1408 O O . LYS A 1 168 ? 52.166 7.996 -7.734 1.00 49.19 168 LYS A O 1
ATOM 1413 N N . LYS A 1 169 ? 50.653 9.651 -7.850 1.00 48.19 169 LYS A N 1
ATOM 1414 C CA . LYS A 1 169 ? 51.630 10.715 -8.150 1.00 48.19 169 LYS A CA 1
ATOM 1415 C C . LYS A 1 169 ? 52.411 11.161 -6.911 1.00 48.19 169 LYS A C 1
ATOM 1417 O O . LYS A 1 169 ? 53.572 11.530 -7.048 1.00 48.19 169 LYS A O 1
ATOM 1422 N N . ALA A 1 170 ? 51.795 11.121 -5.729 1.00 46.75 170 ALA A N 1
ATOM 1423 C CA . ALA A 1 170 ? 52.473 11.413 -4.468 1.00 46.75 170 ALA A CA 1
ATOM 1424 C C . ALA A 1 170 ? 53.471 10.304 -4.082 1.00 46.75 170 ALA A C 1
ATOM 1426 O O . ALA A 1 170 ? 54.570 10.610 -3.629 1.00 46.75 170 ALA A O 1
ATOM 1427 N N . GLU A 1 171 ? 53.142 9.032 -4.335 1.00 46.38 171 GLU A N 1
ATOM 1428 C CA . GLU A 1 171 ? 54.063 7.909 -4.099 1.00 46.38 171 GLU A CA 1
ATOM 1429 C C . GLU A 1 171 ? 55.229 7.873 -5.105 1.00 46.38 171 GLU A C 1
ATOM 1431 O O . GLU A 1 171 ? 56.355 7.604 -4.704 1.00 46.38 171 GLU A O 1
ATOM 1436 N N . SER A 1 172 ? 55.028 8.242 -6.380 1.00 46.09 172 SER A N 1
ATOM 1437 C CA . SER A 1 172 ? 56.133 8.282 -7.360 1.00 46.09 172 SER A CA 1
ATOM 1438 C C . SER A 1 172 ? 57.056 9.504 -7.236 1.00 46.09 172 SER A C 1
ATOM 1440 O O . SER A 1 172 ? 58.037 9.596 -7.969 1.00 46.09 172 SER A O 1
ATOM 1442 N N . SER A 1 173 ? 56.723 10.473 -6.378 1.00 46.50 173 SER A N 1
ATOM 1443 C CA . SER A 1 173 ? 57.515 11.691 -6.147 1.00 46.50 173 SER A CA 1
ATOM 1444 C C . SER A 1 173 ? 58.516 11.551 -4.995 1.00 46.50 173 SER A C 1
ATOM 1446 O O . SER A 1 173 ? 59.411 12.383 -4.894 1.00 46.50 173 SER A O 1
ATOM 1448 N N . ASN A 1 174 ? 58.374 10.537 -4.135 1.00 46.34 174 ASN A N 1
ATOM 1449 C CA . ASN A 1 174 ? 59.208 10.370 -2.936 1.00 46.34 174 ASN A CA 1
ATOM 1450 C C . ASN A 1 174 ? 60.364 9.368 -3.099 1.00 46.34 174 ASN A C 1
ATOM 1452 O O . ASN A 1 174 ? 61.208 9.282 -2.210 1.00 46.34 174 ASN A O 1
ATOM 1456 N N . ASP A 1 175 ? 60.452 8.658 -4.227 1.00 43.88 175 ASP A N 1
ATOM 1457 C CA . ASP A 1 175 ? 61.534 7.693 -4.484 1.00 43.88 175 ASP A CA 1
ATOM 1458 C C . ASP A 1 175 ? 62.742 8.294 -5.230 1.00 43.88 175 ASP A C 1
ATOM 1460 O O . ASP A 1 175 ? 63.751 7.616 -5.420 1.00 43.88 175 ASP A O 1
ATOM 1464 N N . ALA A 1 176 ? 62.685 9.570 -5.632 1.00 44.88 176 ALA A N 1
ATOM 1465 C CA . ALA A 1 176 ? 63.788 10.235 -6.336 1.00 44.88 176 ALA A CA 1
ATOM 1466 C C . ALA A 1 176 ? 64.807 10.933 -5.410 1.00 44.88 176 ALA A C 1
ATOM 1468 O O . ALA A 1 176 ? 65.881 11.292 -5.877 1.00 44.88 176 ALA A O 1
ATOM 1469 N N . ASP A 1 177 ? 64.513 11.087 -4.113 1.00 47.88 177 ASP A N 1
ATOM 1470 C CA . ASP A 1 177 ? 65.308 11.939 -3.204 1.00 47.88 177 ASP A CA 1
ATOM 1471 C C . ASP A 1 177 ? 66.269 11.171 -2.270 1.00 47.88 177 ASP A C 1
ATOM 1473 O O . ASP A 1 177 ? 67.045 11.777 -1.532 1.00 47.88 177 ASP A O 1
ATOM 1477 N N . TRP A 1 178 ? 66.272 9.831 -2.297 1.00 46.34 178 TRP A N 1
ATOM 1478 C CA . TRP A 1 178 ? 67.107 9.017 -1.392 1.00 46.34 178 TRP A CA 1
ATOM 1479 C C . TRP A 1 178 ? 68.431 8.514 -1.989 1.00 4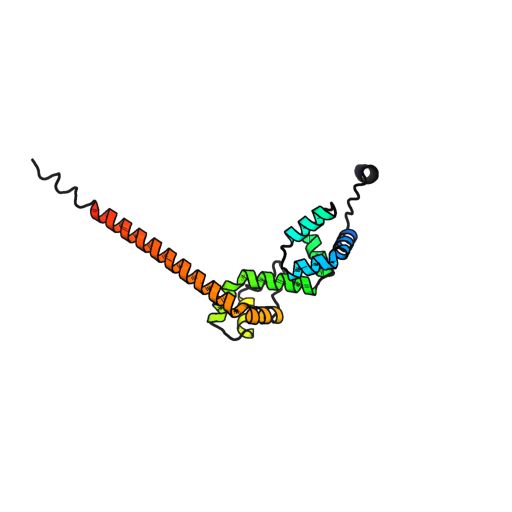6.34 178 TRP A C 1
ATOM 1481 O O . TRP A 1 178 ? 69.291 8.056 -1.235 1.00 46.34 178 TRP A O 1
ATOM 1491 N N . LEU A 1 179 ? 68.635 8.601 -3.310 1.00 43.91 179 LEU A N 1
ATOM 1492 C CA . LEU A 1 179 ? 69.863 8.109 -3.961 1.00 43.91 179 LEU A CA 1
ATOM 1493 C C . LEU A 1 179 ? 70.974 9.166 -4.105 1.00 43.91 179 LEU A C 1
ATOM 1495 O O . LEU A 1 179 ? 72.141 8.785 -4.166 1.00 43.91 179 LEU A O 1
ATOM 1499 N N . ASP A 1 180 ? 70.658 10.465 -4.049 1.00 48.50 180 ASP A N 1
ATOM 1500 C CA . ASP A 1 180 ? 71.662 11.545 -4.147 1.00 48.50 180 ASP A CA 1
ATOM 1501 C C . ASP A 1 180 ? 72.344 11.892 -2.806 1.00 48.50 180 ASP A C 1
ATOM 1503 O O . ASP A 1 180 ? 73.369 12.573 -2.775 1.00 48.50 180 ASP A O 1
ATOM 1507 N N . LEU A 1 181 ? 71.846 11.369 -1.679 1.00 45.59 181 LEU A N 1
ATOM 1508 C CA . LEU A 1 181 ? 72.385 11.634 -0.334 1.00 45.59 181 LEU A CA 1
ATOM 1509 C C . LEU A 1 181 ? 73.478 10.649 0.132 1.00 45.59 181 LEU A C 1
ATOM 1511 O O . LEU A 1 181 ? 74.010 10.810 1.231 1.00 45.59 181 LEU A O 1
ATOM 1515 N N . LEU A 1 182 ? 73.853 9.655 -0.684 1.00 45.09 182 LEU A N 1
ATOM 1516 C CA . LEU A 1 182 ? 74.870 8.643 -0.337 1.00 45.09 182 LEU A CA 1
ATOM 1517 C C . LEU A 1 182 ? 76.158 8.688 -1.183 1.00 45.09 182 LEU A C 1
ATOM 1519 O O . LEU A 1 182 ? 77.063 7.897 -0.932 1.00 45.09 182 LEU A O 1
ATOM 1523 N N . ALA A 1 183 ? 76.299 9.629 -2.122 1.00 49.66 183 ALA A N 1
ATOM 1524 C CA . ALA A 1 183 ? 77.475 9.735 -3.001 1.00 49.66 183 ALA A CA 1
ATOM 1525 C C . ALA A 1 183 ? 78.464 10.860 -2.618 1.00 49.66 183 ALA A C 1
ATOM 1527 O O . ALA A 1 183 ? 79.160 11.398 -3.475 1.00 49.66 183 ALA A O 1
ATOM 1528 N N . GLY A 1 184 ? 78.534 11.231 -1.335 1.00 47.69 184 GLY A N 1
ATOM 1529 C CA . GLY A 1 184 ? 79.364 12.341 -0.855 1.00 47.69 184 GLY A CA 1
ATOM 1530 C C . GLY A 1 184 ? 80.230 12.008 0.357 1.00 47.69 184 GLY A C 1
ATOM 1531 O O . GLY A 1 184 ? 80.031 12.608 1.411 1.00 47.69 184 GLY A O 1
ATOM 1532 N N . LYS A 1 185 ? 81.183 11.080 0.209 1.00 40.09 185 LYS A N 1
ATOM 1533 C CA . LYS A 1 185 ? 82.447 11.015 0.965 1.00 40.09 185 LYS A CA 1
ATOM 1534 C C . LYS A 1 185 ? 83.531 10.359 0.123 1.00 40.09 185 LYS A C 1
ATOM 1536 O O . LYS A 1 185 ? 83.218 9.334 -0.516 1.00 40.09 185 LYS A O 1
#